Protein AF-A0A7D9DYI4-F1 (afdb_monomer)

Structure (mmCIF, N/CA/C/O backbone):
data_AF-A0A7D9DYI4-F1
#
_entry.id   AF-A0A7D9DYI4-F1
#
loop_
_atom_site.group_PDB
_atom_site.id
_atom_site.type_symbol
_atom_site.label_atom_id
_atom_site.label_alt_id
_atom_site.label_comp_id
_atom_site.label_asym_id
_atom_site.label_entity_id
_atom_site.label_seq_id
_atom_site.pdbx_PDB_ins_code
_atom_site.Cartn_x
_atom_site.Cartn_y
_atom_site.Cartn_z
_atom_site.occupancy
_atom_site.B_iso_or_equiv
_atom_site.auth_seq_id
_atom_site.auth_comp_id
_atom_site.auth_asym_id
_atom_site.auth_atom_id
_atom_site.pdbx_PDB_model_num
ATOM 1 N N . MET A 1 1 ? -46.829 15.790 -9.584 1.00 57.44 1 MET A N 1
ATOM 2 C CA . MET A 1 1 ? -46.723 14.877 -8.425 1.00 57.44 1 MET A CA 1
ATOM 3 C C . MET A 1 1 ? -45.416 15.173 -7.707 1.00 57.44 1 MET A C 1
ATOM 5 O O . MET A 1 1 ? -44.377 15.088 -8.345 1.00 57.44 1 MET A O 1
ATOM 9 N N . HIS A 1 2 ? -45.451 15.590 -6.441 1.00 63.00 2 HIS A N 1
ATOM 10 C CA . HIS A 1 2 ? -44.244 15.893 -5.665 1.00 63.00 2 HIS A CA 1
ATOM 11 C C . HIS A 1 2 ? -44.096 14.824 -4.577 1.00 63.00 2 HIS A C 1
ATOM 13 O O . HIS A 1 2 ? -44.980 14.679 -3.734 1.00 63.00 2 HIS A O 1
ATOM 19 N N . ALA A 1 3 ? -43.041 14.012 -4.662 1.00 64.06 3 ALA A N 1
ATOM 20 C CA . ALA A 1 3 ? -42.780 12.947 -3.699 1.00 64.06 3 ALA A CA 1
ATOM 21 C C . ALA A 1 3 ? -42.191 13.547 -2.407 1.00 64.06 3 ALA A C 1
ATOM 23 O O . ALA A 1 3 ? -41.267 14.359 -2.493 1.00 64.06 3 ALA A O 1
ATOM 24 N N . PRO A 1 4 ? -42.697 13.179 -1.216 1.00 72.31 4 PRO A N 1
ATOM 25 C CA . PRO A 1 4 ? -42.240 13.770 0.034 1.00 72.31 4 PRO A CA 1
ATOM 26 C C . PRO A 1 4 ? -40.829 13.277 0.411 1.00 72.31 4 PRO A C 1
ATOM 28 O O . PRO A 1 4 ? -40.478 12.124 0.137 1.00 72.31 4 PRO A O 1
ATOM 31 N N . PRO A 1 5 ? -40.007 14.119 1.063 1.00 70.44 5 PRO A N 1
ATOM 32 C CA . PRO A 1 5 ? -38.645 13.761 1.440 1.00 70.44 5 PRO A CA 1
ATOM 33 C C . PRO A 1 5 ? -38.619 12.675 2.526 1.00 70.44 5 PRO A C 1
ATOM 35 O O . PRO A 1 5 ? -39.263 12.783 3.570 1.00 70.44 5 PRO A O 1
ATOM 38 N N . VAL A 1 6 ? -37.824 11.626 2.295 1.00 70.00 6 VAL A N 1
ATOM 39 C CA . VAL A 1 6 ? -37.632 10.518 3.241 1.00 70.00 6 VAL A CA 1
ATOM 40 C C . VAL A 1 6 ? -36.463 10.833 4.173 1.00 70.00 6 VAL A C 1
ATOM 42 O O . VAL A 1 6 ? -35.304 10.833 3.762 1.00 70.00 6 VAL A O 1
ATOM 45 N N . ILE A 1 7 ? -36.748 11.039 5.459 1.00 69.44 7 ILE A N 1
ATOM 46 C CA . ILE A 1 7 ? -35.714 11.205 6.487 1.00 69.44 7 ILE A CA 1
ATOM 47 C C . ILE A 1 7 ? -35.186 9.820 6.875 1.00 69.44 7 ILE A C 1
ATOM 49 O O . ILE A 1 7 ? -35.841 9.062 7.591 1.00 69.44 7 ILE A O 1
ATOM 53 N N . ARG A 1 8 ? -33.976 9.474 6.425 1.00 63.56 8 ARG A N 1
ATOM 54 C CA . ARG A 1 8 ? -33.251 8.286 6.904 1.00 63.56 8 ARG A CA 1
ATOM 55 C C . ARG A 1 8 ? -32.230 8.686 7.960 1.00 63.56 8 ARG A C 1
ATOM 57 O O . ARG A 1 8 ? -31.375 9.533 7.719 1.00 63.56 8 ARG A O 1
ATOM 64 N N . ARG A 1 9 ? -32.259 8.018 9.119 1.00 57.38 9 ARG A N 1
ATOM 65 C CA . ARG A 1 9 ? -31.134 8.071 10.062 1.00 57.38 9 ARG A CA 1
ATOM 66 C C . ARG A 1 9 ? -29.923 7.421 9.403 1.00 57.38 9 ARG A C 1
ATOM 68 O O . ARG A 1 9 ? -29.952 6.229 9.094 1.00 57.38 9 ARG A O 1
ATOM 75 N N . VAL A 1 10 ? -28.863 8.200 9.214 1.00 62.62 10 VAL A N 1
ATOM 76 C CA . VAL A 1 10 ? -27.552 7.675 8.831 1.00 62.62 10 VAL A CA 1
ATOM 77 C C . VAL A 1 10 ? -27.140 6.673 9.908 1.00 62.62 10 VAL A C 1
ATOM 79 O O . VAL A 1 10 ? -27.107 7.007 11.094 1.00 62.62 10 VAL A O 1
ATOM 82 N N . ARG A 1 11 ? -26.897 5.416 9.521 1.00 56.72 11 ARG A N 1
ATOM 83 C CA . ARG A 1 11 ? -26.342 4.429 10.454 1.00 56.72 11 ARG A CA 1
ATOM 84 C C . ARG A 1 11 ? -24.974 4.946 10.887 1.00 56.72 11 ARG A C 1
ATOM 86 O O . ARG A 1 11 ? -24.151 5.244 10.027 1.00 56.72 11 ARG A O 1
ATOM 93 N N . CYS A 1 12 ? -24.749 5.067 12.197 1.00 55.91 12 CYS A N 1
ATOM 94 C CA . CYS A 1 12 ? -23.421 5.396 12.704 1.00 55.91 12 CYS A CA 1
ATOM 95 C C . CYS A 1 12 ? -22.394 4.422 12.124 1.00 55.91 12 CYS A C 1
ATOM 97 O O . CYS A 1 12 ? -22.684 3.232 11.962 1.00 55.91 12 CYS A O 1
ATOM 99 N N . GLU A 1 13 ? -21.209 4.954 11.834 1.00 63.38 13 GLU A N 1
ATOM 100 C CA . GLU A 1 13 ? -20.059 4.192 11.364 1.00 63.38 13 GLU A CA 1
ATOM 101 C C . GLU A 1 13 ? -19.874 2.941 12.228 1.00 63.38 13 GLU A C 1
ATOM 103 O O . GLU A 1 13 ? -19.958 3.000 13.459 1.00 63.38 13 GLU A O 1
ATOM 108 N N . HIS A 1 14 ? -19.697 1.788 11.582 1.00 68.44 14 HIS A N 1
ATOM 109 C CA . HIS A 1 14 ? -19.532 0.528 12.290 1.00 68.44 14 HIS A CA 1
ATOM 110 C C . HIS A 1 14 ? -18.296 0.626 13.187 1.00 68.44 14 HIS A C 1
ATOM 112 O O . HIS A 1 14 ? -17.192 0.861 12.702 1.00 68.44 14 HIS A O 1
ATOM 118 N N . VAL A 1 15 ? -18.491 0.459 14.495 1.00 79.44 15 VAL A N 1
ATOM 119 C CA . VAL A 1 15 ? -17.419 0.485 15.491 1.00 79.44 15 VAL A CA 1
ATOM 120 C C . VAL A 1 15 ? -17.072 -0.966 15.837 1.00 79.44 15 VAL A C 1
ATOM 122 O O . VAL A 1 15 ? -17.708 -1.539 16.721 1.00 79.44 15 VAL A O 1
ATOM 125 N N . PRO A 1 16 ? -16.103 -1.594 15.151 1.00 81.38 16 PRO A N 1
ATOM 126 C CA . PRO A 1 16 ? -15.889 -3.042 15.221 1.00 81.38 16 PRO A CA 1
ATOM 127 C C . PRO A 1 16 ? -15.464 -3.544 16.607 1.00 81.38 16 PRO A C 1
ATOM 129 O O . PRO A 1 16 ? -15.738 -4.688 16.954 1.00 81.38 16 PRO A O 1
ATOM 132 N N . TRP A 1 17 ? -14.872 -2.686 17.443 1.00 87.44 17 TRP A N 1
ATOM 133 C CA . TRP A 1 17 ? -14.541 -3.022 18.831 1.00 87.44 17 TRP A CA 1
ATOM 134 C C . TRP A 1 17 ? -15.747 -2.958 19.794 1.00 87.44 17 TRP A C 1
ATOM 136 O O . TRP A 1 17 ? -15.633 -3.393 20.939 1.00 87.44 17 TRP A O 1
ATOM 146 N N . LEU A 1 18 ? -16.907 -2.424 19.379 1.00 89.25 18 LEU A N 1
ATOM 147 C CA . LEU A 1 18 ? -18.094 -2.271 20.231 1.00 89.25 18 LEU A CA 1
ATOM 148 C C . LEU A 1 18 ? -18.960 -3.541 20.229 1.00 89.25 18 LEU A C 1
ATOM 150 O O . LEU A 1 18 ? -19.972 -3.643 19.531 1.00 89.25 18 LEU A O 1
ATOM 154 N N . THR A 1 19 ? -18.573 -4.506 21.057 1.00 89.50 19 THR A N 1
ATOM 155 C CA . THR A 1 19 ? -19.260 -5.800 21.179 1.00 89.50 19 THR A CA 1
ATOM 156 C C . THR A 1 19 ? -20.597 -5.709 21.929 1.00 89.50 19 THR A C 1
ATOM 158 O O . THR A 1 19 ? -20.872 -4.751 22.661 1.00 89.50 19 THR A O 1
ATOM 161 N N . SER A 1 20 ? -21.434 -6.747 21.794 1.00 88.69 20 SER A N 1
ATOM 162 C CA . SER A 1 20 ? -22.696 -6.876 22.546 1.00 88.69 20 SER A CA 1
ATOM 163 C C . SER A 1 20 ? -22.476 -6.801 24.066 1.00 88.69 20 SER A C 1
ATOM 165 O O . SER A 1 20 ? -23.202 -6.107 24.774 1.00 88.69 20 SER A O 1
ATOM 167 N N . GLN A 1 21 ? -21.397 -7.410 24.567 1.00 89.31 21 GLN A N 1
ATOM 168 C CA . GLN A 1 21 ? -21.042 -7.392 25.989 1.00 89.31 21 GLN A CA 1
ATOM 169 C C . GLN A 1 21 ? -20.788 -5.969 26.518 1.00 89.31 21 GLN A C 1
ATOM 171 O O . GLN A 1 21 ? -21.241 -5.621 27.615 1.00 89.31 21 GLN A O 1
ATOM 176 N N . ILE A 1 22 ? -20.096 -5.127 25.739 1.00 93.12 22 ILE A N 1
ATOM 177 C CA . ILE A 1 22 ? -19.876 -3.718 26.094 1.00 93.12 22 ILE A CA 1
ATOM 178 C C . ILE A 1 22 ? -21.212 -2.977 26.121 1.00 93.12 22 ILE A C 1
ATOM 180 O O . ILE A 1 22 ? -21.477 -2.253 27.082 1.00 93.12 22 ILE A O 1
ATOM 184 N N . LYS A 1 23 ? -22.082 -3.200 25.127 1.00 92.75 23 LYS A N 1
ATOM 185 C CA . LYS A 1 23 ? -23.421 -2.588 25.083 1.00 92.75 23 LYS A CA 1
ATOM 186 C C . LYS A 1 23 ? -24.253 -2.955 26.313 1.00 92.75 23 LYS A C 1
ATOM 188 O O . LYS A 1 23 ? -24.797 -2.061 26.953 1.00 92.75 23 LYS A O 1
ATOM 193 N N . THR A 1 24 ? -24.270 -4.223 26.725 1.00 94.06 24 THR A N 1
ATOM 194 C CA . THR A 1 24 ? -24.964 -4.653 27.952 1.00 94.06 24 THR A CA 1
ATOM 195 C C . THR A 1 24 ? -24.445 -3.918 29.188 1.00 94.06 24 THR A C 1
ATOM 197 O O . THR A 1 24 ? -25.230 -3.430 30.003 1.00 94.06 24 THR A O 1
ATOM 200 N N . LYS A 1 25 ? -23.122 -3.753 29.319 1.00 93.38 25 LYS A N 1
ATOM 201 C CA . LYS A 1 25 ? -22.538 -2.988 30.432 1.00 93.38 25 LYS A CA 1
ATOM 202 C C . LYS A 1 25 ? -22.822 -1.483 30.341 1.00 93.38 25 LYS A C 1
ATOM 204 O O . LYS A 1 25 ? -23.002 -0.854 31.384 1.00 93.38 25 LYS A O 1
ATOM 209 N N . MET A 1 26 ? -22.916 -0.909 29.138 1.00 94.69 26 MET A N 1
ATOM 210 C CA . MET A 1 26 ? -23.374 0.474 28.933 1.00 94.69 26 MET A CA 1
ATOM 211 C C . MET A 1 26 ? -24.809 0.654 29.433 1.00 94.69 26 MET A C 1
ATOM 213 O O . MET A 1 26 ? -25.058 1.561 30.226 1.00 94.69 26 MET A O 1
ATOM 217 N N . TYR A 1 27 ? -25.720 -0.248 29.054 1.00 96.00 27 TYR A N 1
ATOM 218 C CA . TYR A 1 27 ? -27.109 -0.207 29.510 1.00 96.00 27 TYR A CA 1
ATOM 219 C C . TYR A 1 27 ? -27.220 -0.353 31.027 1.00 96.00 27 TYR A C 1
ATOM 221 O O . TYR A 1 27 ? -27.944 0.411 31.663 1.00 96.00 27 TYR A O 1
ATOM 229 N N . HIS A 1 28 ? -26.454 -1.266 31.630 1.00 96.25 28 HIS A N 1
ATOM 230 C CA . HIS A 1 28 ? -26.438 -1.437 33.082 1.00 96.25 28 HIS A CA 1
ATOM 231 C C . HIS A 1 28 ? -25.924 -0.187 33.817 1.00 96.25 28 HIS A C 1
ATOM 233 O O . HIS A 1 28 ? -26.539 0.265 34.785 1.00 96.25 28 HIS A O 1
ATOM 239 N N . ARG A 1 29 ? -24.835 0.427 33.332 1.00 97.06 29 ARG A N 1
ATOM 240 C CA . ARG A 1 29 ? -24.336 1.710 33.852 1.00 97.06 29 ARG A CA 1
ATOM 241 C C . ARG A 1 29 ? -25.416 2.792 33.766 1.00 97.06 29 ARG A C 1
ATOM 243 O O . ARG A 1 29 ? -25.618 3.516 34.739 1.00 97.06 29 ARG A O 1
ATOM 250 N N . ASP A 1 30 ? -26.089 2.920 32.625 1.00 96.06 30 ASP A N 1
ATOM 251 C CA . ASP A 1 30 ? -27.103 3.962 32.411 1.00 96.06 30 ASP A CA 1
ATOM 252 C C . ASP A 1 30 ? -28.343 3.751 33.272 1.00 96.06 30 ASP A C 1
ATOM 254 O O . ASP A 1 30 ? -28.891 4.712 33.814 1.00 96.06 30 ASP A O 1
ATOM 258 N N . PHE A 1 31 ? -28.746 2.496 33.459 1.00 96.44 31 PHE A N 1
ATOM 259 C CA . PHE A 1 31 ? -29.787 2.122 34.405 1.00 96.44 31 PHE A CA 1
ATOM 260 C C . PHE A 1 31 ? -29.429 2.566 35.831 1.00 96.44 31 PHE A C 1
ATOM 262 O O . PHE A 1 31 ? -30.217 3.261 36.474 1.00 96.44 31 PHE A O 1
ATOM 269 N N . LEU A 1 32 ? -28.220 2.243 36.304 1.00 96.12 32 LEU A N 1
ATOM 270 C CA . LEU A 1 32 ? -27.755 2.645 37.635 1.00 96.12 32 LEU A CA 1
ATOM 271 C C . LEU A 1 32 ? -27.662 4.166 37.779 1.00 96.12 32 LEU A C 1
ATOM 273 O O . LEU A 1 32 ? -28.067 4.699 38.809 1.00 96.12 32 LEU A O 1
ATOM 277 N N . LYS A 1 33 ? -27.204 4.875 36.739 1.00 96.19 33 LYS A N 1
ATOM 278 C CA . LYS A 1 33 ? -27.173 6.344 36.712 1.00 96.19 33 LYS A CA 1
ATOM 279 C C . LYS A 1 33 ? -28.575 6.927 36.890 1.00 96.19 33 LYS A C 1
ATOM 281 O O . LYS A 1 33 ? -28.777 7.778 37.751 1.00 96.19 33 LYS A O 1
ATOM 286 N N . LYS A 1 34 ? -29.550 6.452 36.105 1.00 96.25 34 LYS A N 1
ATOM 287 C CA . LYS A 1 34 ? -30.950 6.897 36.199 1.00 96.25 34 LYS A CA 1
ATOM 288 C C . LYS A 1 34 ? -31.526 6.631 37.591 1.00 96.25 34 LYS A C 1
ATOM 290 O O . LYS A 1 34 ? -32.167 7.509 38.162 1.00 96.25 34 LYS A O 1
ATOM 295 N N . LYS A 1 35 ? -31.263 5.450 38.159 1.00 94.12 35 LYS A N 1
ATOM 296 C CA . LYS A 1 35 ? -31.750 5.071 39.492 1.00 94.12 35 LYS A CA 1
ATOM 297 C C . LYS A 1 35 ? -31.108 5.909 40.602 1.00 94.12 35 LYS A C 1
ATOM 299 O O . LYS A 1 35 ? -31.821 6.352 41.497 1.00 94.12 35 LYS A O 1
ATOM 304 N N . ALA A 1 36 ? -29.808 6.187 40.516 1.00 94.56 36 ALA A N 1
ATOM 305 C CA . ALA A 1 36 ? -29.101 7.056 41.457 1.00 94.56 36 ALA A CA 1
ATOM 306 C C . ALA A 1 36 ? -29.647 8.493 41.441 1.00 94.56 36 ALA A C 1
ATOM 308 O O . ALA A 1 36 ? -29.890 9.052 42.504 1.00 94.56 36 ALA A O 1
ATOM 309 N N . ILE A 1 37 ? -29.905 9.055 40.252 1.00 94.44 37 ILE A N 1
ATOM 310 C CA . ILE A 1 37 ? -30.496 10.397 40.106 1.00 94.44 37 ILE A CA 1
ATOM 311 C C . ILE A 1 37 ? -31.914 10.433 40.684 1.00 94.44 37 ILE A C 1
ATOM 313 O O . ILE A 1 37 ? -32.239 11.340 41.438 1.00 94.44 37 ILE A O 1
ATOM 317 N N . LYS A 1 38 ? -32.750 9.437 40.363 1.00 95.19 38 LYS A N 1
ATOM 318 C CA . LYS A 1 38 ? -34.151 9.408 40.807 1.00 95.19 38 LYS A CA 1
ATOM 319 C C . LYS A 1 38 ? -34.297 9.225 42.320 1.00 95.19 38 LYS A C 1
ATOM 321 O O . LYS A 1 38 ? -35.229 9.756 42.904 1.00 95.19 38 LYS A O 1
ATOM 326 N N . THR A 1 39 ? -33.431 8.420 42.935 1.00 92.56 39 THR A N 1
ATOM 327 C CA . THR A 1 39 ? -33.581 8.014 44.345 1.00 92.56 39 THR A CA 1
ATOM 328 C C . THR A 1 39 ? -32.712 8.805 45.317 1.00 92.56 39 THR A C 1
ATOM 330 O O . THR A 1 39 ? -32.928 8.702 46.516 1.00 92.56 39 THR A O 1
ATOM 333 N N . GLY A 1 40 ? -31.679 9.511 44.843 1.00 88.75 40 GLY A N 1
ATOM 334 C CA . GLY A 1 40 ? -30.684 10.157 45.709 1.00 88.75 40 GLY A CA 1
ATOM 335 C C 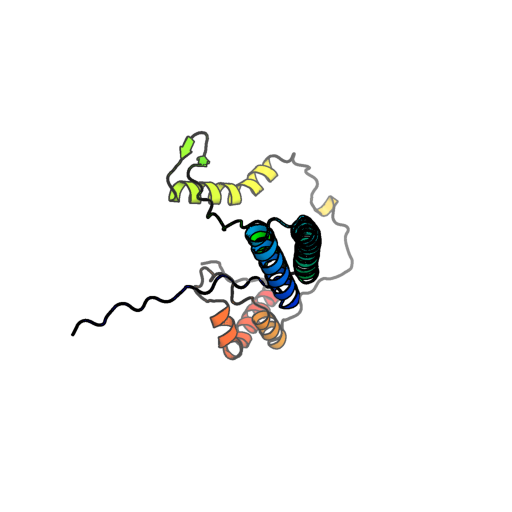. GLY A 1 40 ? -29.846 9.186 46.558 1.00 88.75 40 GLY A C 1
ATOM 336 O O . GLY A 1 40 ? -29.028 9.621 47.362 1.00 88.75 40 GLY A O 1
ATOM 337 N N . SER A 1 41 ? -30.013 7.869 46.392 1.00 91.62 41 SER A N 1
ATOM 338 C CA . SER A 1 41 ? -29.385 6.865 47.252 1.00 91.62 41 SER A CA 1
ATOM 339 C C . SER A 1 41 ? -27.878 6.752 47.012 1.00 91.62 41 SER A C 1
ATOM 341 O O . SER A 1 41 ? -27.419 6.504 45.889 1.00 91.62 41 SER A O 1
ATOM 343 N N . THR A 1 42 ? -27.109 6.817 48.098 1.00 93.12 42 THR A N 1
ATOM 344 C CA . THR A 1 42 ? -25.656 6.585 48.118 1.00 93.12 42 THR A CA 1
ATOM 345 C C . THR A 1 42 ? -25.281 5.199 47.592 1.00 93.12 42 THR A C 1
ATOM 347 O O . THR A 1 42 ? -24.295 5.064 46.865 1.00 93.12 42 THR A O 1
ATOM 350 N N . HIS A 1 43 ? -26.099 4.177 47.865 1.00 94.56 43 HIS A N 1
ATOM 351 C CA . HIS A 1 43 ? -25.897 2.820 47.356 1.00 94.56 43 HIS A CA 1
ATOM 352 C C . HIS A 1 43 ? -25.904 2.778 45.820 1.00 94.56 43 HIS A C 1
ATOM 354 O O . HIS A 1 43 ? -24.948 2.297 45.205 1.00 94.56 43 HIS A O 1
ATOM 360 N N . PHE A 1 44 ? -26.937 3.339 45.175 1.00 94.06 44 PHE A N 1
ATOM 361 C CA . PHE A 1 44 ? -27.004 3.380 43.707 1.00 94.06 44 PHE A CA 1
ATOM 362 C C . PHE A 1 44 ? -25.918 4.273 43.106 1.00 94.06 44 PHE A C 1
ATOM 364 O O . PHE A 1 44 ? -25.400 3.968 42.029 1.00 94.06 44 PHE A O 1
ATOM 371 N N . HIS A 1 45 ? -25.514 5.328 43.815 1.00 94.81 45 HIS A N 1
ATOM 372 C CA . HIS A 1 45 ? -24.409 6.181 43.397 1.00 94.81 45 HIS A CA 1
ATOM 373 C C . HIS A 1 45 ? -23.071 5.420 43.370 1.00 94.81 45 HIS A C 1
ATOM 375 O O . HIS A 1 45 ? -22.325 5.498 42.389 1.00 94.81 45 HIS A O 1
ATOM 381 N N . ASN A 1 46 ? -22.787 4.628 44.406 1.00 96.25 46 ASN A N 1
ATOM 382 C CA . ASN A 1 46 ? -21.591 3.786 44.482 1.00 96.25 46 ASN A CA 1
ATOM 383 C C . ASN A 1 46 ? -21.620 2.658 43.441 1.00 96.25 46 ASN A C 1
ATOM 385 O O . ASN A 1 46 ? -20.617 2.418 42.762 1.00 96.25 46 ASN A O 1
ATOM 389 N N . ALA A 1 47 ? -22.779 2.023 43.241 1.00 95.88 47 ALA A N 1
ATOM 390 C CA . ALA A 1 47 ? -22.967 1.025 42.191 1.00 95.88 47 ALA A CA 1
ATOM 391 C C . ALA A 1 47 ? -22.705 1.615 40.793 1.00 95.88 47 ALA A C 1
ATOM 393 O O . ALA A 1 47 ? -21.982 1.015 39.994 1.00 95.88 47 ALA A O 1
ATOM 394 N N . TYR A 1 48 ? -23.216 2.820 40.511 1.00 96.88 48 TYR A N 1
ATOM 395 C CA . TYR A 1 48 ? -22.939 3.536 39.264 1.00 96.88 48 TYR A CA 1
ATOM 396 C C . TYR A 1 48 ? -21.442 3.817 39.082 1.00 96.88 48 TYR A C 1
ATOM 398 O O . TYR A 1 48 ? -20.910 3.536 38.007 1.00 96.88 48 TYR A O 1
ATOM 406 N N . LYS A 1 49 ? -20.740 4.315 40.113 1.00 96.31 49 LYS A N 1
ATOM 407 C CA . LYS A 1 49 ? -19.284 4.550 40.046 1.00 96.31 49 LYS A CA 1
ATOM 408 C C . LYS A 1 49 ? -18.531 3.264 39.688 1.00 96.31 49 LYS A C 1
ATOM 410 O O . LYS A 1 49 ? -17.712 3.271 38.769 1.00 96.31 49 LYS A O 1
ATOM 415 N N . LYS A 1 50 ? -18.861 2.143 40.342 1.00 97.00 50 LYS A N 1
ATOM 416 C CA . LYS A 1 50 ? -18.255 0.831 40.061 1.00 97.00 50 LYS A CA 1
ATOM 417 C C . LYS A 1 50 ? -18.536 0.374 38.625 1.00 97.00 50 LYS A C 1
ATOM 419 O O . LYS A 1 50 ? -17.612 -0.015 37.912 1.00 97.00 50 LYS A O 1
ATOM 424 N N . ALA A 1 51 ? -19.786 0.474 38.169 1.00 96.06 51 ALA A N 1
ATOM 425 C CA . ALA A 1 51 ? -20.173 0.115 36.804 1.00 96.06 51 ALA A CA 1
ATOM 426 C C . ALA A 1 51 ? -19.488 0.997 35.747 1.00 96.06 51 ALA A C 1
ATOM 428 O O . ALA A 1 51 ? -19.011 0.480 34.737 1.00 96.06 51 ALA A O 1
ATOM 429 N N . ARG A 1 52 ? -19.381 2.310 35.994 1.00 96.62 52 ARG A N 1
ATOM 430 C CA . ARG A 1 52 ? -18.664 3.260 35.133 1.00 96.62 52 ARG A CA 1
ATOM 431 C C . ARG A 1 52 ? -17.189 2.888 35.014 1.00 96.62 52 ARG A C 1
ATOM 433 O O . ARG A 1 52 ? -16.701 2.792 33.896 1.00 96.62 52 ARG A O 1
ATOM 440 N N . ASN A 1 53 ? -16.501 2.651 36.129 1.00 96.19 53 ASN A N 1
ATOM 441 C CA . ASN A 1 53 ? -15.069 2.339 36.126 1.00 96.19 53 ASN A CA 1
ATOM 442 C C . ASN A 1 53 ? -14.780 1.010 35.419 1.00 96.19 53 ASN A C 1
ATOM 444 O O . ASN A 1 53 ? -13.896 0.944 34.566 1.00 96.19 53 ASN A O 1
ATOM 448 N N . ASN A 1 54 ? -15.582 -0.019 35.704 1.00 95.62 54 ASN A N 1
ATOM 449 C CA . ASN A 1 54 ? -15.479 -1.315 35.034 1.00 95.62 54 ASN A CA 1
ATOM 450 C C . ASN A 1 54 ? -15.708 -1.201 33.524 1.00 95.62 54 ASN A C 1
ATOM 452 O O . ASN A 1 54 ? -14.989 -1.816 32.742 1.00 95.62 54 ASN A O 1
ATOM 456 N N . LEU A 1 55 ? -16.699 -0.410 33.107 1.00 95.81 55 LEU A N 1
ATOM 457 C C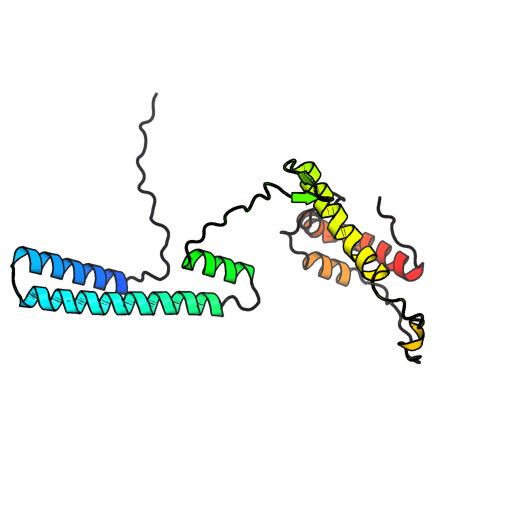A . LEU A 1 55 ? -16.959 -0.174 31.693 1.00 95.81 55 LEU A CA 1
ATOM 458 C C . LEU A 1 55 ? -15.823 0.612 31.031 1.00 95.81 55 LEU A C 1
ATOM 460 O O . LEU A 1 55 ? -15.403 0.236 29.943 1.00 95.81 55 LEU A O 1
ATOM 464 N N . SER A 1 56 ? -15.314 1.669 31.670 1.00 95.12 56 SER A N 1
ATOM 465 C CA . SER A 1 56 ? -14.178 2.441 31.154 1.00 95.12 56 SER A CA 1
ATOM 466 C C . SER A 1 56 ? -12.953 1.555 30.938 1.00 95.12 56 SER A C 1
ATOM 468 O O . SER A 1 56 ? -12.330 1.634 29.880 1.00 95.12 56 SER A O 1
ATOM 470 N N . LYS A 1 57 ? -12.644 0.674 31.902 1.00 95.69 57 LYS A N 1
ATOM 471 C CA . LYS A 1 57 ? -11.565 -0.314 31.777 1.00 95.69 57 LYS A CA 1
ATOM 472 C C . LYS A 1 57 ? -11.821 -1.267 30.609 1.00 95.69 57 LYS A C 1
ATOM 474 O O . LYS A 1 57 ? -10.991 -1.360 29.715 1.00 95.69 57 LYS A O 1
ATOM 479 N N . LEU A 1 58 ? -13.003 -1.885 30.552 1.00 94.50 58 LEU A N 1
ATO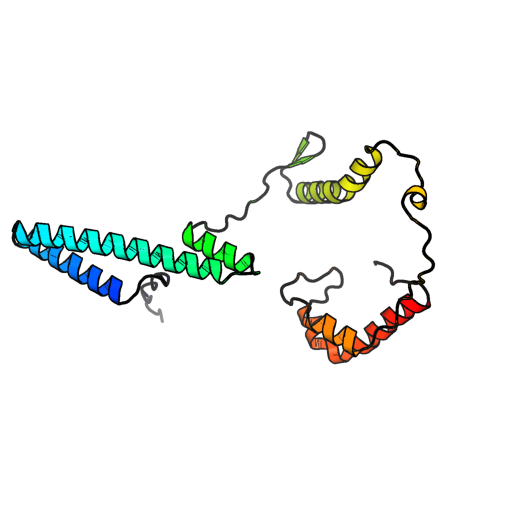M 480 C CA . LEU A 1 58 ? -13.340 -2.828 29.482 1.00 94.50 58 LEU A CA 1
ATOM 481 C C . LEU A 1 58 ? -13.263 -2.192 28.088 1.00 94.50 58 LEU A C 1
ATOM 483 O O . LEU A 1 58 ? -12.753 -2.813 27.159 1.00 94.50 58 LEU A O 1
ATOM 487 N N . VAL A 1 59 ? -13.769 -0.967 27.928 1.00 93.94 59 VAL A N 1
ATOM 488 C CA . VAL A 1 59 ? -13.709 -0.239 26.652 1.00 93.94 59 VAL A CA 1
ATOM 489 C C . VAL A 1 59 ? -12.260 0.043 26.264 1.00 93.94 59 VAL A C 1
ATOM 491 O O . VAL A 1 59 ? -11.905 -0.158 25.104 1.00 93.94 59 VAL A O 1
ATOM 494 N N . LYS A 1 60 ? -11.422 0.472 27.218 1.00 93.50 60 LYS A N 1
ATOM 495 C CA . LYS A 1 60 ? -9.992 0.709 26.984 1.00 93.50 60 LYS A CA 1
ATOM 496 C C . LYS A 1 60 ? -9.294 -0.570 26.515 1.00 93.50 60 LYS A C 1
ATOM 498 O O . LYS A 1 60 ? -8.661 -0.549 25.462 1.00 93.50 60 LYS A O 1
ATOM 503 N N . ASP A 1 61 ? -9.474 -1.668 27.244 1.00 94.00 61 ASP A N 1
ATOM 504 C CA . ASP A 1 61 ? -8.816 -2.949 26.968 1.00 94.00 61 ASP A CA 1
ATOM 505 C C . ASP A 1 61 ? -9.289 -3.541 25.630 1.00 94.00 61 ASP A C 1
ATOM 507 O O . ASP A 1 61 ? -8.482 -3.937 24.793 1.00 94.00 61 ASP A O 1
ATOM 511 N N . THR A 1 62 ? -10.601 -3.521 25.367 1.00 93.44 62 THR A N 1
ATOM 512 C CA . THR A 1 62 ? -11.167 -4.060 24.116 1.00 93.44 62 THR A CA 1
ATOM 513 C C . THR A 1 62 ? -10.709 -3.259 22.902 1.00 93.44 62 THR A C 1
ATOM 515 O O . THR A 1 62 ? -10.351 -3.835 21.875 1.00 93.44 62 THR A O 1
ATOM 518 N N . LYS A 1 63 ? -10.694 -1.924 23.011 1.00 91.56 63 LYS A N 1
ATOM 519 C CA . LYS A 1 63 ? -10.232 -1.055 21.927 1.00 91.56 63 LYS A CA 1
ATOM 520 C C . LYS A 1 63 ? -8.741 -1.272 21.652 1.00 91.56 63 LYS A C 1
ATOM 522 O O . LYS A 1 63 ? -8.372 -1.391 20.488 1.00 91.56 63 LYS A O 1
ATOM 527 N N . ALA A 1 64 ? -7.909 -1.362 22.692 1.00 92.06 64 ALA A N 1
ATOM 528 C CA . ALA A 1 64 ? -6.480 -1.641 22.549 1.00 92.06 64 ALA A CA 1
ATOM 529 C C . ALA A 1 64 ? -6.233 -2.999 21.873 1.00 92.06 64 ALA A C 1
ATOM 531 O O . ALA A 1 64 ? -5.529 -3.060 20.868 1.00 92.06 64 ALA A O 1
ATOM 532 N N . ASN A 1 65 ? -6.887 -4.061 22.351 1.00 93.44 65 ASN A N 1
ATOM 533 C CA . ASN A 1 65 ? -6.759 -5.402 21.779 1.00 93.44 65 ASN A CA 1
ATOM 534 C C . ASN A 1 65 ? -7.184 -5.449 20.308 1.00 93.44 65 ASN A C 1
ATOM 536 O O . ASN A 1 65 ? -6.485 -6.041 19.492 1.00 93.44 65 ASN A O 1
ATOM 540 N N . TYR A 1 66 ? -8.294 -4.796 19.952 1.00 92.50 66 TYR A N 1
ATOM 541 C CA . TYR A 1 66 ? -8.756 -4.735 18.566 1.00 92.50 66 TYR A CA 1
ATOM 542 C C . TYR A 1 66 ? -7.699 -4.127 17.635 1.00 92.50 66 TYR A C 1
ATOM 544 O O . TYR A 1 66 ? -7.347 -4.736 16.627 1.00 92.50 66 TYR A O 1
ATOM 552 N N . TYR A 1 67 ? -7.177 -2.944 17.973 1.00 91.38 67 TYR A N 1
ATOM 553 C CA . TYR A 1 67 ? -6.210 -2.261 17.111 1.00 91.38 67 TYR A CA 1
ATOM 554 C C . TYR A 1 67 ? -4.845 -2.953 17.100 1.00 91.38 67 TYR A C 1
ATOM 556 O O . TYR A 1 67 ? -4.247 -3.047 16.033 1.00 91.38 67 TYR A O 1
ATOM 564 N N . ASN A 1 68 ? -4.386 -3.505 18.227 1.00 91.38 68 ASN A N 1
ATOM 565 C CA . ASN A 1 68 ? -3.163 -4.311 18.268 1.00 91.38 68 ASN A CA 1
ATOM 566 C C . ASN A 1 68 ? -3.276 -5.533 17.349 1.00 91.38 68 ASN A C 1
ATOM 568 O O . ASN A 1 68 ? -2.390 -5.777 16.536 1.00 91.38 68 ASN A O 1
ATOM 572 N N . ASN A 1 69 ? -4.397 -6.256 17.413 1.00 91.31 69 ASN A N 1
ATOM 573 C CA . ASN A 1 69 ? -4.633 -7.407 16.545 1.00 91.31 69 ASN A CA 1
ATOM 574 C C . ASN A 1 69 ? -4.712 -6.999 15.070 1.00 91.31 69 ASN A C 1
ATOM 576 O O . ASN A 1 69 ? -4.083 -7.640 14.234 1.00 91.31 69 ASN A O 1
ATOM 580 N N . ALA A 1 70 ? -5.430 -5.919 14.750 1.00 89.25 70 ALA A N 1
ATOM 581 C CA . ALA A 1 70 ? -5.534 -5.418 13.381 1.00 89.25 70 ALA A CA 1
ATOM 582 C C . ALA A 1 70 ? -4.163 -5.020 12.806 1.00 89.25 70 ALA A C 1
ATOM 584 O O . ALA A 1 70 ? -3.859 -5.349 11.663 1.00 89.25 70 ALA A O 1
ATOM 585 N N . ILE A 1 71 ? -3.313 -4.362 13.601 1.00 89.12 71 ILE A N 1
ATOM 586 C CA . ILE A 1 71 ? -1.952 -3.981 13.198 1.00 89.12 71 ILE A CA 1
ATOM 587 C C . ILE A 1 71 ? -1.072 -5.223 13.007 1.00 89.12 71 ILE A C 1
ATOM 589 O O . ILE A 1 71 ? -0.421 -5.342 11.971 1.00 89.12 71 ILE A O 1
ATOM 593 N N . ASN A 1 72 ? -1.101 -6.173 13.946 1.00 89.06 72 ASN A N 1
ATOM 594 C CA . ASN A 1 72 ? -0.319 -7.413 13.867 1.00 89.06 72 ASN A CA 1
ATOM 595 C C . ASN A 1 72 ? -0.706 -8.281 12.657 1.00 89.06 72 ASN A C 1
ATOM 597 O O . ASN A 1 72 ? 0.138 -8.970 12.089 1.00 89.06 72 ASN A O 1
ATOM 601 N N . GLN A 1 73 ? -1.972 -8.228 12.233 1.00 88.56 73 GLN A N 1
ATOM 602 C CA . GLN A 1 73 ? -2.466 -8.931 11.046 1.00 88.56 73 GLN A CA 1
ATOM 603 C C . GLN A 1 73 ? -2.057 -8.267 9.722 1.00 88.56 73 GLN A C 1
ATOM 605 O O . GLN A 1 73 ? -2.090 -8.925 8.687 1.00 88.56 73 GLN A O 1
ATOM 610 N N . CYS A 1 74 ? -1.631 -6.999 9.723 1.00 87.06 74 CYS A N 1
ATOM 611 C CA . CYS A 1 74 ? -1.203 -6.282 8.513 1.00 87.06 74 CYS A CA 1
ATOM 612 C C . CYS A 1 74 ? 0.229 -6.637 8.063 1.00 87.06 74 CYS A C 1
ATOM 614 O O . CYS A 1 74 ? 0.877 -5.846 7.373 1.00 87.06 74 CYS A O 1
ATOM 616 N N . ASN A 1 75 ? 0.766 -7.791 8.467 1.00 74.19 75 ASN A N 1
ATOM 617 C CA . ASN A 1 75 ? 2.160 -8.129 8.213 1.00 74.19 75 ASN A CA 1
ATOM 618 C C . ASN A 1 75 ? 2.414 -8.235 6.694 1.00 74.19 75 ASN A C 1
ATOM 620 O O . ASN A 1 75 ? 1.751 -9.009 6.007 1.00 74.19 75 ASN A O 1
ATOM 624 N N . LYS A 1 76 ? 3.360 -7.437 6.176 1.00 79.19 76 LYS A N 1
ATOM 625 C CA . LYS A 1 76 ? 3.650 -7.218 4.737 1.00 79.19 76 LYS A CA 1
ATOM 626 C C . LYS A 1 76 ? 2.619 -6.395 3.932 1.00 79.19 76 LYS A C 1
ATOM 628 O O . LYS A 1 76 ? 2.760 -6.304 2.713 1.00 79.19 76 LYS A O 1
ATOM 633 N N . ASP A 1 77 ? 1.652 -5.726 4.569 1.00 85.75 77 ASP A N 1
ATOM 634 C CA . ASP A 1 77 ? 0.746 -4.768 3.906 1.00 85.75 77 ASP A CA 1
ATOM 635 C C . ASP A 1 77 ? 0.751 -3.380 4.585 1.00 85.75 77 ASP A C 1
ATOM 637 O O . ASP A 1 77 ? -0.117 -3.060 5.412 1.00 85.75 77 ASP A O 1
ATOM 641 N N . PRO A 1 78 ? 1.698 -2.498 4.201 1.00 86.44 78 PRO A N 1
ATOM 642 C CA . PRO A 1 78 ? 1.771 -1.133 4.718 1.00 86.44 78 PRO A CA 1
ATOM 643 C C . PRO A 1 78 ? 0.492 -0.323 4.485 1.00 86.44 78 PRO A C 1
ATOM 645 O O . PRO A 1 78 ? 0.151 0.544 5.289 1.00 86.44 78 PRO A O 1
ATOM 648 N N . LYS A 1 79 ? -0.248 -0.594 3.402 1.00 83.00 79 LYS A N 1
ATOM 649 C CA . LYS A 1 79 ? -1.465 0.154 3.062 1.00 83.00 79 LYS A CA 1
ATOM 650 C C . LYS A 1 79 ? -2.573 -0.141 4.069 1.00 83.00 79 LYS A C 1
ATOM 652 O O . LYS A 1 79 ? -3.224 0.786 4.557 1.00 83.00 79 LYS A O 1
ATOM 657 N N . SER A 1 80 ? -2.771 -1.413 4.406 1.00 85.62 80 SER A N 1
ATOM 658 C CA . SER A 1 80 ? -3.742 -1.825 5.426 1.00 85.62 80 SER A CA 1
ATOM 659 C C . SER A 1 80 ? -3.339 -1.370 6.830 1.00 85.62 80 SER A C 1
ATOM 661 O O . SER A 1 80 ? -4.196 -0.911 7.593 1.00 85.62 80 SER A O 1
ATOM 663 N N . MET A 1 81 ?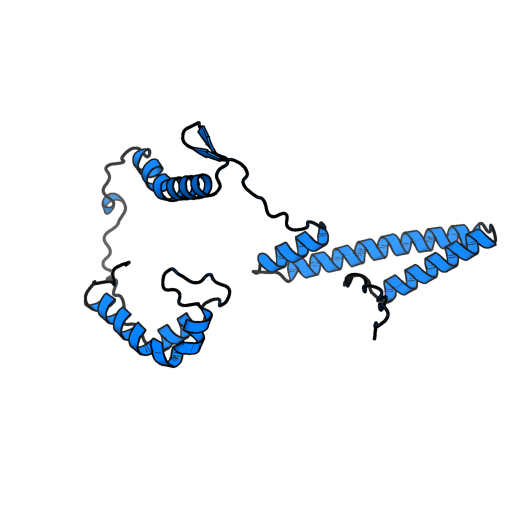 -2.040 -1.376 7.145 1.00 89.19 81 MET A N 1
ATOM 664 C CA . MET A 1 81 ? -1.527 -0.816 8.400 1.00 89.19 81 MET A CA 1
ATOM 665 C C . MET A 1 81 ? -1.857 0.679 8.519 1.00 89.19 81 MET A C 1
ATOM 667 O O . MET A 1 81 ? -2.477 1.104 9.496 1.00 89.19 81 MET A O 1
ATOM 671 N N . TRP A 1 82 ? -1.533 1.476 7.496 1.00 86.62 82 TRP A N 1
ATOM 672 C CA . TRP A 1 82 ? -1.835 2.910 7.481 1.00 86.62 82 TRP A CA 1
ATOM 673 C C . TRP A 1 82 ? -3.333 3.206 7.536 1.00 86.62 82 TRP A C 1
ATOM 675 O O . TRP A 1 82 ? -3.751 4.147 8.212 1.00 86.62 82 TRP A O 1
ATOM 685 N N . LYS A 1 83 ? -4.168 2.385 6.889 1.00 85.06 83 LYS A N 1
ATOM 686 C CA . LYS A 1 83 ? -5.630 2.484 7.004 1.00 85.06 83 LYS A CA 1
ATOM 687 C C . LYS A 1 83 ? -6.087 2.319 8.457 1.00 85.06 83 LYS A C 1
ATOM 689 O O . LYS A 1 83 ? -6.876 3.131 8.938 1.00 85.06 83 LYS A O 1
ATOM 694 N N . THR A 1 84 ? -5.557 1.320 9.160 1.00 87.94 84 THR A N 1
ATOM 695 C CA . THR A 1 84 ? -5.858 1.052 10.575 1.00 87.94 84 THR A CA 1
ATOM 696 C C . THR A 1 84 ? -5.398 2.198 11.484 1.00 87.94 84 THR A C 1
ATOM 698 O O . THR A 1 84 ? -6.153 2.648 12.348 1.00 87.94 84 THR A O 1
ATOM 701 N N . ILE A 1 85 ? -4.198 2.741 11.255 1.00 86.19 85 ILE A N 1
ATOM 702 C CA . ILE A 1 85 ? -3.663 3.890 12.008 1.00 86.19 85 ILE A CA 1
ATOM 703 C C . ILE A 1 85 ? -4.514 5.148 11.788 1.00 86.19 85 ILE A C 1
ATOM 705 O O . ILE A 1 85 ? -4.838 5.859 12.743 1.00 86.19 85 ILE A O 1
ATOM 709 N N . ASN A 1 86 ? -4.914 5.425 10.546 1.00 84.38 86 ASN A N 1
ATOM 710 C CA . ASN A 1 86 ? -5.754 6.580 10.227 1.00 84.38 86 ASN A CA 1
ATOM 711 C C . ASN A 1 86 ? -7.137 6.474 10.885 1.00 84.38 86 ASN A C 1
ATOM 713 O O . ASN A 1 86 ? -7.639 7.468 11.410 1.00 84.38 86 ASN A O 1
ATOM 717 N N . GLN A 1 87 ? -7.718 5.269 10.939 1.00 83.25 87 GLN A N 1
ATOM 718 C CA . GLN A 1 87 ? -8.953 5.008 11.689 1.00 83.25 87 GLN A CA 1
ATOM 719 C C . GLN A 1 87 ? -8.776 5.249 13.194 1.00 83.25 87 GLN A C 1
ATOM 721 O O . GLN A 1 87 ? -9.624 5.884 13.819 1.00 83.25 87 GLN A O 1
ATOM 726 N N . LEU A 1 88 ? -7.667 4.786 13.781 1.00 83.75 88 LEU A N 1
ATOM 727 C CA . LEU A 1 88 ? -7.373 4.976 15.204 1.00 83.75 88 LEU A CA 1
ATOM 728 C C . LEU A 1 88 ? -7.199 6.457 15.572 1.00 83.75 88 LEU A C 1
ATOM 730 O O . LEU A 1 88 ? -7.710 6.905 16.599 1.00 83.75 88 LEU A O 1
ATOM 734 N N . THR A 1 89 ? -6.468 7.200 14.744 1.00 83.94 89 THR A N 1
ATOM 735 C CA . THR A 1 89 ? -6.116 8.611 14.978 1.00 83.94 89 THR A CA 1
ATOM 736 C C . THR A 1 89 ? -7.188 9.588 14.499 1.00 83.94 89 THR A C 1
ATOM 738 O O . THR A 1 89 ? -7.063 10.789 14.728 1.00 83.94 89 THR A O 1
ATOM 741 N N . ASN A 1 90 ? -8.237 9.093 13.829 1.00 76.12 90 ASN A N 1
ATOM 742 C CA . ASN A 1 90 ? -9.231 9.903 13.124 1.00 76.12 90 ASN A CA 1
ATOM 743 C C . ASN A 1 90 ? -8.585 10.926 12.163 1.00 76.12 90 ASN A C 1
ATOM 745 O O . ASN A 1 90 ? -9.141 11.995 11.892 1.00 76.12 90 ASN A O 1
ATOM 749 N N . LYS A 1 91 ? -7.384 10.614 11.651 1.00 71.12 91 LYS A N 1
ATOM 750 C CA . LYS A 1 91 ? -6.736 11.411 10.612 1.00 71.12 91 LYS A CA 1
ATOM 751 C C . LYS A 1 91 ? -7.483 11.159 9.313 1.00 71.12 91 LYS A C 1
ATOM 753 O O . LYS A 1 91 ? -7.306 10.135 8.656 1.00 71.12 91 LYS A O 1
ATOM 758 N N . LYS A 1 92 ? -8.310 12.125 8.919 1.00 68.25 92 LYS A N 1
ATOM 759 C CA . LYS A 1 92 ? -8.762 12.219 7.532 1.00 68.25 92 LYS A CA 1
ATOM 760 C C . LYS A 1 92 ? -7.532 12.488 6.670 1.00 68.25 92 LYS A C 1
ATOM 762 O O . LYS A 1 92 ? -6.721 13.345 7.026 1.00 68.25 92 LYS A O 1
ATOM 767 N N . SER A 1 93 ? -7.383 11.745 5.573 1.00 65.44 93 SER A N 1
ATOM 768 C CA . SER A 1 93 ? -6.366 12.052 4.568 1.00 65.44 93 SER A CA 1
ATOM 769 C C . SER A 1 93 ? -6.591 13.496 4.128 1.00 65.44 93 SER A C 1
ATOM 771 O O . SER A 1 93 ? -7.634 13.825 3.566 1.00 65.44 93 SER A O 1
ATOM 773 N N . LYS A 1 94 ? -5.663 14.380 4.494 1.00 67.12 94 LYS A N 1
ATOM 774 C CA . LYS A 1 94 ? -5.609 15.717 3.926 1.00 67.12 94 LYS A CA 1
ATOM 775 C C . LYS A 1 94 ? -4.823 15.560 2.638 1.00 67.12 94 LYS A C 1
ATOM 777 O O . LYS A 1 94 ? -3.683 15.104 2.681 1.00 67.12 94 LYS A O 1
ATOM 782 N N . THR A 1 95 ? -5.429 15.899 1.508 1.00 66.19 95 THR A N 1
ATOM 783 C CA . THR A 1 95 ? -4.662 16.113 0.286 1.00 66.19 95 THR A CA 1
ATOM 784 C C . THR A 1 95 ? -3.756 17.305 0.556 1.00 66.19 95 THR A C 1
ATOM 786 O O . THR A 1 95 ? -4.230 18.437 0.639 1.00 66.19 95 THR A O 1
ATOM 789 N N . THR A 1 96 ? -2.472 17.047 0.783 1.00 69.69 96 THR A N 1
ATOM 790 C CA . THR A 1 96 ? -1.477 18.112 0.850 1.00 69.69 96 THR A CA 1
ATOM 791 C C . THR A 1 96 ? -1.335 18.657 -0.562 1.00 69.69 96 THR A C 1
ATOM 793 O O . THR A 1 96 ? -0.877 17.947 -1.453 1.00 69.69 96 THR A O 1
ATOM 796 N N . LYS A 1 97 ? -1.795 19.888 -0.779 1.00 77.62 97 LYS A N 1
ATOM 797 C CA . LYS A 1 97 ? -1.475 20.643 -1.987 1.00 77.62 97 LYS A CA 1
ATOM 798 C C . LYS A 1 97 ? -0.187 21.406 -1.718 1.00 77.62 97 LYS A C 1
ATOM 800 O O . LYS A 1 97 ? -0.074 22.060 -0.681 1.00 77.62 97 LYS A O 1
ATOM 805 N N . ILE A 1 98 ? 0.774 21.277 -2.623 1.00 83.00 98 ILE A N 1
ATOM 806 C CA . ILE A 1 98 ? 1.937 22.159 -2.649 1.00 83.00 98 ILE A CA 1
ATOM 807 C C . ILE A 1 98 ? 1.427 23.472 -3.235 1.00 83.00 98 ILE A C 1
ATOM 809 O O . ILE A 1 98 ? 0.986 23.499 -4.381 1.00 83.00 98 ILE A O 1
ATOM 813 N N . ASN A 1 99 ? 1.378 24.515 -2.410 1.00 86.25 99 ASN A N 1
ATOM 814 C CA . ASN A 1 99 ? 0.864 25.823 -2.822 1.00 86.25 99 ASN A CA 1
ATOM 815 C C . ASN A 1 99 ? 1.970 26.717 -3.393 1.00 86.25 99 ASN A C 1
ATOM 817 O O . ASN A 1 99 ? 1.674 27.655 -4.124 1.00 86.25 99 ASN A O 1
ATOM 821 N N . GLU A 1 100 ? 3.222 26.427 -3.045 1.00 91.88 100 GLU A N 1
ATOM 822 C CA . GLU A 1 100 ? 4.394 27.158 -3.502 1.00 91.88 100 GLU A CA 1
ATOM 823 C C . GLU A 1 100 ? 5.627 26.250 -3.505 1.00 91.88 100 GLU A C 1
ATOM 825 O O . GLU A 1 100 ? 5.733 25.326 -2.692 1.00 91.88 100 GLU A O 1
ATOM 830 N N . LEU A 1 101 ? 6.551 26.520 -4.422 1.00 93.12 101 LEU A N 1
ATOM 831 C CA . LEU A 1 101 ? 7.867 25.899 -4.513 1.00 93.12 101 LEU A CA 1
ATOM 832 C C . LEU A 1 101 ? 8.901 26.986 -4.807 1.00 93.12 101 LEU A C 1
ATOM 834 O O . LEU A 1 101 ? 8.613 27.927 -5.541 1.00 93.12 101 LEU A O 1
ATOM 838 N N . ILE A 1 102 ? 10.103 26.854 -4.252 1.00 92.81 102 ILE A N 1
ATOM 839 C CA . ILE A 1 102 ? 11.228 27.722 -4.604 1.00 92.81 102 ILE A CA 1
ATOM 840 C C . ILE A 1 102 ? 12.042 27.018 -5.687 1.00 92.81 102 ILE A C 1
ATOM 842 O O . ILE A 1 102 ? 12.598 25.951 -5.434 1.00 92.81 102 ILE A O 1
ATOM 846 N N . ILE A 1 103 ? 12.115 27.618 -6.871 1.00 87.56 103 ILE A N 1
ATOM 847 C CA . ILE A 1 103 ? 12.922 27.158 -8.005 1.00 87.56 103 ILE A CA 1
ATOM 848 C C . ILE A 1 103 ? 13.905 28.285 -8.318 1.00 87.56 103 ILE A C 1
ATOM 850 O O . ILE A 1 103 ? 13.481 29.424 -8.501 1.00 87.56 103 ILE A O 1
ATOM 854 N N . ASP A 1 104 ? 15.209 28.003 -8.317 1.00 85.19 104 ASP A N 1
ATOM 855 C CA . ASP A 1 104 ? 16.261 28.993 -8.604 1.00 85.19 104 ASP A CA 1
ATOM 856 C C . ASP A 1 104 ? 16.117 30.299 -7.790 1.00 85.19 104 ASP A C 1
ATOM 858 O O . ASP A 1 104 ? 16.207 31.407 -8.311 1.00 85.19 104 ASP A O 1
ATOM 862 N N . GLN A 1 105 ? 15.857 30.160 -6.482 1.00 88.62 105 GLN A N 1
ATOM 863 C CA . GLN A 1 105 ? 15.618 31.260 -5.525 1.00 88.62 105 GLN A CA 1
ATOM 864 C C . GLN A 1 105 ? 14.354 32.104 -5.786 1.00 88.62 105 GLN A C 1
ATOM 866 O O . GLN A 1 105 ? 14.105 33.076 -5.072 1.00 88.62 105 GLN A O 1
ATOM 871 N N . LYS A 1 106 ? 13.509 31.719 -6.746 1.00 90.62 106 LYS A N 1
ATOM 872 C CA . LYS A 1 106 ? 12.217 32.352 -7.018 1.00 90.62 106 LYS A CA 1
ATOM 873 C C . LYS A 1 106 ? 11.077 31.506 -6.460 1.00 90.62 106 LYS A C 1
ATOM 875 O O . LYS A 1 106 ? 11.027 30.298 -6.670 1.00 90.62 106 LYS A O 1
ATOM 880 N N . VAL A 1 107 ? 10.139 32.150 -5.768 1.00 93.31 107 VAL A N 1
ATOM 881 C CA . VAL A 1 107 ? 8.902 31.501 -5.316 1.00 93.31 107 VAL A CA 1
ATOM 882 C C . VAL A 1 107 ? 7.932 31.394 -6.491 1.00 93.31 107 VAL A C 1
ATOM 884 O O . VAL A 1 107 ? 7.580 32.401 -7.109 1.00 93.31 107 VAL A O 1
ATOM 887 N N . THR A 1 108 ? 7.470 30.180 -6.759 1.00 91.31 108 THR A N 1
ATOM 888 C CA . THR A 1 108 ? 6.478 29.856 -7.780 1.00 91.31 108 THR A CA 1
ATOM 889 C C . THR A 1 108 ? 5.252 29.238 -7.122 1.00 91.31 108 THR A C 1
ATOM 891 O O . THR A 1 108 ? 5.363 28.292 -6.350 1.00 91.31 108 THR A O 1
ATOM 894 N N . THR A 1 109 ? 4.069 29.743 -7.471 1.00 93.38 109 THR A N 1
ATOM 895 C CA . THR A 1 109 ? 2.760 29.219 -7.036 1.00 93.38 109 THR A CA 1
ATOM 896 C C . THR A 1 109 ? 1.960 28.591 -8.183 1.00 93.38 109 THR A C 1
ATOM 898 O O . THR A 1 109 ? 0.886 28.031 -7.960 1.00 93.38 109 THR A O 1
ATOM 901 N N . ASN A 1 110 ? 2.472 28.677 -9.417 1.00 91.81 110 ASN A N 1
ATOM 902 C CA . ASN A 1 110 ? 1.865 28.088 -10.605 1.00 91.81 110 ASN A CA 1
ATOM 903 C C . ASN A 1 110 ? 2.024 26.551 -10.574 1.00 91.81 110 ASN A C 1
ATOM 905 O O . ASN A 1 110 ? 3.159 26.075 -10.547 1.00 91.81 110 ASN A O 1
ATOM 909 N N . PRO A 1 111 ? 0.930 25.765 -10.596 1.00 89.75 111 PRO A N 1
ATOM 910 C CA . PRO A 1 111 ? 0.991 24.305 -10.534 1.00 89.75 111 PRO A CA 1
ATOM 911 C C . PRO A 1 111 ? 1.834 23.643 -11.629 1.00 89.75 111 PRO A C 1
ATOM 913 O O . PRO A 1 111 ? 2.514 22.660 -11.336 1.00 89.75 111 PRO A O 1
ATOM 916 N N . ASP A 1 112 ? 1.809 24.170 -12.855 1.00 91.44 112 ASP A N 1
ATOM 917 C CA . ASP A 1 112 ? 2.547 23.587 -13.981 1.00 91.44 112 ASP A CA 1
ATOM 918 C C . ASP A 1 112 ? 4.050 23.842 -13.828 1.00 91.44 112 ASP A C 1
ATOM 920 O O . ASP A 1 112 ? 4.861 22.932 -13.973 1.00 91.44 112 ASP A O 1
ATOM 924 N N . GLU A 1 113 ? 4.425 25.056 -13.421 1.00 91.50 113 GLU A N 1
ATOM 925 C CA . GLU A 1 113 ? 5.819 25.394 -13.118 1.00 91.50 113 GLU A CA 1
ATOM 926 C C . GLU A 1 113 ? 6.345 24.625 -11.894 1.00 91.50 113 GLU A C 1
ATOM 928 O O . GLU A 1 113 ? 7.505 24.220 -11.877 1.00 91.50 113 GLU A O 1
ATOM 933 N N . ILE A 1 114 ? 5.504 24.379 -10.878 1.00 92.38 114 ILE A N 1
ATOM 934 C CA . ILE A 1 114 ? 5.853 23.517 -9.736 1.00 92.38 114 ILE A CA 1
ATOM 935 C C . ILE A 1 114 ? 6.129 22.090 -10.222 1.00 92.38 114 ILE A C 1
ATOM 937 O O . ILE A 1 114 ? 7.131 21.496 -9.826 1.00 92.38 114 ILE A O 1
ATOM 941 N N . ALA A 1 115 ? 5.251 21.534 -11.063 1.00 90.00 115 ALA A N 1
ATOM 942 C CA . ALA A 1 115 ? 5.411 20.185 -11.594 1.00 90.00 115 ALA A CA 1
ATOM 943 C C . ALA A 1 115 ? 6.694 20.057 -12.428 1.00 90.00 115 ALA A C 1
ATOM 945 O O . ALA A 1 115 ? 7.462 19.118 -12.217 1.00 90.00 115 ALA A O 1
ATOM 946 N N . GLU A 1 116 ? 6.958 21.028 -13.303 1.00 92.31 116 GLU A N 1
ATOM 947 C CA . GLU A 1 116 ? 8.166 21.062 -14.126 1.00 92.31 116 GLU A CA 1
ATOM 948 C C . GLU A 1 116 ? 9.430 21.222 -13.272 1.00 92.31 116 GLU A C 1
ATOM 950 O O . GLU A 1 116 ? 10.393 20.480 -13.441 1.00 92.31 116 GLU A O 1
ATOM 955 N N . GLY A 1 117 ? 9.414 22.120 -12.283 1.00 91.56 117 GLY A N 1
ATOM 956 C CA . GLY A 1 117 ? 10.530 22.302 -11.355 1.00 91.56 117 GLY A CA 1
ATOM 957 C C . GLY A 1 117 ? 10.855 21.039 -10.556 1.00 91.56 117 GLY A C 1
ATOM 958 O O . GLY A 1 117 ? 12.025 20.693 -10.396 1.00 91.56 117 GLY A O 1
ATOM 959 N N . MET A 1 118 ? 9.831 2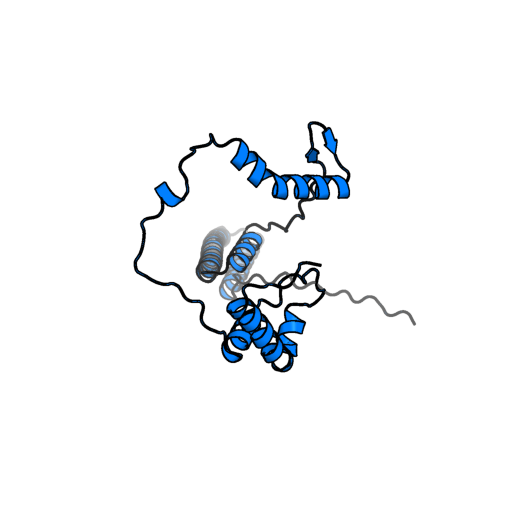0.312 -10.093 1.00 90.62 118 MET A N 1
ATOM 960 C CA . MET A 1 118 ? 10.023 19.014 -9.441 1.00 90.62 118 MET A CA 1
ATOM 961 C C . MET A 1 118 ? 10.587 17.975 -10.413 1.00 90.62 118 MET A C 1
ATOM 963 O O . MET A 1 118 ? 11.528 17.271 -10.056 1.00 90.62 118 MET A O 1
ATOM 967 N N . ASN A 1 119 ? 10.035 17.878 -11.626 1.00 91.88 119 ASN A N 1
ATOM 968 C CA . ASN A 1 119 ? 10.499 16.943 -12.651 1.00 91.88 119 ASN A CA 1
ATOM 969 C C . ASN A 1 119 ? 11.980 17.173 -12.978 1.00 91.88 119 ASN A C 1
ATOM 971 O O . ASN A 1 119 ? 12.785 16.250 -12.878 1.00 91.88 119 ASN A O 1
ATOM 975 N N . LYS A 1 120 ? 12.348 18.426 -13.263 1.00 92.19 120 LYS A N 1
ATOM 976 C CA . LYS A 1 120 ? 13.728 18.840 -13.514 1.00 92.19 120 LYS A CA 1
ATOM 977 C C . LYS A 1 120 ? 14.646 18.466 -12.352 1.00 92.19 120 LYS A C 1
ATOM 979 O O . LYS A 1 120 ? 15.647 17.795 -12.559 1.00 92.19 120 LYS A O 1
ATOM 984 N N . TYR A 1 121 ? 14.273 18.817 -11.119 1.00 90.81 121 TYR A N 1
ATOM 985 C CA . TYR A 1 121 ? 15.073 18.475 -9.942 1.00 90.81 121 TYR A CA 1
ATOM 986 C C . TYR A 1 121 ? 15.320 16.965 -9.824 1.00 90.81 121 TYR A C 1
ATOM 988 O O . TYR A 1 121 ? 16.458 16.548 -9.639 1.00 90.81 121 TYR A O 1
ATOM 996 N N . PHE A 1 122 ? 14.280 16.134 -9.933 1.00 91.88 122 PHE A N 1
ATOM 997 C CA . PHE A 1 122 ? 14.436 14.687 -9.756 1.00 91.88 122 PHE A CA 1
ATOM 998 C C . PHE A 1 122 ? 15.147 13.996 -10.924 1.00 91.88 122 PHE A C 1
ATOM 1000 O O . PHE A 1 122 ? 15.776 12.964 -10.691 1.00 91.88 122 PHE A O 1
ATOM 1007 N N . ASN A 1 123 ? 15.093 14.556 -12.135 1.00 91.44 123 ASN A N 1
ATOM 1008 C CA . ASN A 1 123 ? 15.884 14.073 -13.268 1.00 91.44 123 ASN A CA 1
ATOM 1009 C C . ASN A 1 123 ? 17.363 14.465 -13.135 1.00 91.44 123 ASN A C 1
ATOM 1011 O O . ASN A 1 123 ? 18.239 13.633 -13.365 1.00 91.44 123 ASN A O 1
ATOM 1015 N N . ASP A 1 124 ? 17.642 15.697 -12.704 1.00 90.88 124 ASP A N 1
ATOM 1016 C CA . ASP A 1 124 ? 18.993 16.267 -12.732 1.00 90.88 124 ASP A CA 1
ATOM 1017 C C . ASP A 1 124 ? 19.790 15.997 -11.445 1.00 90.88 124 ASP A C 1
ATOM 1019 O O . ASP A 1 124 ? 21.017 16.017 -11.453 1.00 90.88 124 ASP A O 1
ATOM 1023 N N . ILE A 1 125 ? 19.142 15.730 -10.304 1.00 89.62 125 ILE A N 1
ATOM 1024 C CA . ILE A 1 125 ? 19.863 15.603 -9.024 1.00 89.62 125 ILE A CA 1
ATOM 1025 C C . ILE A 1 125 ? 20.904 14.476 -9.043 1.00 89.62 125 ILE A C 1
ATOM 1027 O O . ILE A 1 125 ? 21.938 14.588 -8.392 1.00 89.62 125 ILE A O 1
ATOM 1031 N N . GLY A 1 126 ? 20.663 13.406 -9.806 1.00 87.88 126 GLY A N 1
ATOM 1032 C CA . GLY A 1 126 ? 21.615 12.307 -9.956 1.00 87.88 126 GLY A CA 1
ATOM 1033 C C . GLY A 1 126 ? 22.916 12.742 -10.632 1.00 87.88 126 GLY A C 1
ATOM 1034 O O . GLY A 1 126 ? 23.991 12.429 -10.124 1.00 87.88 126 GLY A O 1
ATOM 1035 N N . THR A 1 127 ? 22.824 13.495 -11.732 1.00 87.44 127 THR A N 1
ATOM 1036 C CA . THR A 1 127 ? 23.996 14.004 -12.462 1.00 87.44 127 THR A CA 1
ATOM 1037 C C . THR A 1 127 ? 24.715 15.071 -11.649 1.00 87.44 127 THR A C 1
ATOM 1039 O O . THR A 1 127 ? 25.919 14.970 -11.454 1.00 87.44 127 THR A O 1
ATOM 1042 N N . VAL A 1 128 ? 23.974 16.007 -11.048 1.00 87.44 128 VAL A N 1
ATOM 1043 C CA . VAL A 1 128 ? 24.539 17.036 -10.163 1.00 87.44 128 VAL A CA 1
ATOM 1044 C C . VAL A 1 128 ? 25.306 16.407 -9.001 1.00 87.44 128 VAL A C 1
ATOM 1046 O O . VAL A 1 128 ? 26.392 16.867 -8.656 1.00 87.44 128 VAL A O 1
ATOM 1049 N N . LEU A 1 129 ? 24.771 15.361 -8.367 1.00 88.25 129 LEU A N 1
ATOM 1050 C CA . LEU A 1 129 ? 25.484 14.666 -7.295 1.00 88.25 129 LEU A CA 1
ATOM 1051 C C . LEU A 1 129 ? 26.722 13.934 -7.819 1.00 88.25 129 LEU A C 1
ATOM 1053 O O . LEU A 1 129 ? 27.759 14.003 -7.166 1.00 88.25 129 LEU A O 1
ATOM 1057 N N . ALA A 1 130 ? 26.627 13.269 -8.973 1.00 84.69 130 ALA A N 1
ATOM 1058 C CA . ALA A 1 130 ? 27.754 12.574 -9.590 1.00 84.69 130 ALA A CA 1
ATOM 1059 C C . ALA A 1 130 ? 28.907 13.531 -9.931 1.00 84.69 130 ALA A C 1
ATOM 1061 O O . ALA A 1 130 ? 30.046 13.239 -9.581 1.00 84.69 130 ALA A O 1
ATOM 1062 N N . ASP A 1 131 ? 28.606 14.696 -10.507 1.00 84.69 131 ASP A N 1
ATOM 1063 C CA . ASP A 1 131 ? 29.596 15.718 -10.871 1.00 84.69 131 ASP A CA 1
ATOM 1064 C C . ASP A 1 131 ? 30.272 16.353 -9.642 1.00 84.69 131 ASP A C 1
ATOM 1066 O O . ASP A 1 131 ? 31.415 16.805 -9.709 1.00 84.69 131 ASP A O 1
ATOM 1070 N N . ASN A 1 132 ? 29.570 16.394 -8.503 1.00 84.12 132 ASN A N 1
ATOM 1071 C CA . ASN A 1 132 ? 30.091 16.926 -7.240 1.00 84.12 132 ASN A CA 1
ATOM 1072 C C . ASN A 1 132 ? 30.877 15.893 -6.414 1.00 84.12 132 ASN A C 1
ATOM 1074 O O . ASN A 1 132 ? 31.559 16.269 -5.455 1.00 84.12 132 ASN A O 1
ATOM 1078 N N . LEU A 1 133 ? 30.786 14.600 -6.737 1.00 81.69 133 LEU A N 1
ATOM 1079 C CA . LEU A 1 133 ? 31.655 13.589 -6.143 1.00 81.69 133 LEU A CA 1
ATOM 1080 C C . LEU A 1 133 ? 33.048 13.753 -6.760 1.00 81.69 133 LEU A C 1
ATOM 1082 O O . LEU A 1 133 ? 33.203 13.763 -7.975 1.00 81.69 133 LEU A O 1
ATOM 1086 N N . SER A 1 134 ? 34.085 13.899 -5.930 1.00 68.06 134 SER A N 1
ATOM 1087 C CA . SER A 1 134 ? 35.458 14.021 -6.427 1.00 68.06 134 SER A CA 1
ATOM 1088 C C . SER A 1 134 ? 35.794 12.809 -7.295 1.00 68.06 134 SER A C 1
ATOM 1090 O O . SER A 1 134 ? 35.732 11.687 -6.790 1.00 68.06 134 SER A O 1
ATOM 1092 N N . ASN A 1 135 ? 36.155 13.046 -8.560 1.00 64.25 135 ASN A N 1
ATOM 1093 C CA . ASN A 1 135 ? 36.579 12.038 -9.531 1.00 64.25 135 ASN A CA 1
ATOM 1094 C C . ASN A 1 135 ? 37.714 11.167 -8.973 1.00 64.25 135 ASN A C 1
ATOM 1096 O O . ASN A 1 135 ? 38.898 11.430 -9.188 1.00 64.25 135 ASN A O 1
ATOM 1100 N N . GLY A 1 136 ? 37.363 10.095 -8.266 1.00 62.22 136 GLY A N 1
ATOM 1101 C CA . GLY A 1 136 ? 38.243 8.955 -8.114 1.00 62.22 136 GLY A CA 1
ATOM 1102 C C . GLY A 1 136 ? 38.391 8.353 -9.501 1.00 62.22 136 GLY A C 1
ATOM 1103 O O . GLY A 1 136 ? 37.546 7.572 -9.913 1.00 62.22 136 GLY A O 1
ATOM 1104 N N . HIS A 1 137 ? 39.438 8.741 -10.230 1.00 63.31 137 HIS A N 1
ATOM 1105 C CA . HIS A 1 137 ? 39.789 8.256 -11.574 1.00 63.31 137 HIS A CA 1
ATOM 1106 C C . HIS A 1 137 ? 40.126 6.753 -11.634 1.00 63.31 137 HIS A C 1
ATOM 1108 O O . HIS A 1 137 ? 40.762 6.288 -12.577 1.00 63.31 137 HIS A O 1
ATOM 1114 N N . ASN A 1 138 ? 39.723 5.979 -10.633 1.00 69.69 138 ASN A N 1
ATOM 1115 C CA . ASN A 1 138 ? 39.852 4.541 -10.670 1.00 69.69 138 ASN A CA 1
ATOM 1116 C C . ASN A 1 138 ? 38.804 4.031 -11.654 1.00 69.69 138 ASN A C 1
ATOM 1118 O O . ASN A 1 138 ? 37.607 4.235 -11.437 1.00 69.69 138 ASN A O 1
ATOM 1122 N N . SER A 1 139 ? 39.240 3.379 -12.732 1.00 78.75 139 SER A N 1
ATOM 1123 C CA . SER A 1 139 ? 38.304 2.665 -13.591 1.00 78.75 139 SER A CA 1
ATOM 1124 C C . SER A 1 139 ? 37.469 1.690 -12.760 1.00 78.75 139 SER A C 1
ATOM 1126 O O . SER A 1 139 ? 37.927 1.202 -11.721 1.00 78.75 139 SER A O 1
ATOM 1128 N N . PHE A 1 140 ? 36.265 1.349 -13.226 1.00 76.94 140 PHE A N 1
ATOM 1129 C CA . PHE A 1 140 ? 35.443 0.339 -12.554 1.00 76.94 140 PHE A CA 1
ATOM 1130 C C . PHE A 1 140 ? 36.198 -0.996 -12.416 1.00 76.94 140 PHE A C 1
ATOM 1132 O O . PHE A 1 140 ? 35.993 -1.727 -11.452 1.00 76.94 140 PHE A O 1
ATOM 1139 N N . GLU A 1 141 ? 37.133 -1.265 -13.326 1.00 79.94 141 GLU A N 1
ATOM 1140 C CA . GLU A 1 141 ? 38.057 -2.395 -13.335 1.00 79.94 141 GLU A CA 1
ATOM 1141 C C . GLU A 1 141 ? 38.909 -2.484 -12.061 1.00 79.94 141 GLU A C 1
ATOM 1143 O O . GLU A 1 141 ? 39.266 -3.583 -11.653 1.00 79.94 141 GLU A O 1
ATOM 1148 N N . ALA A 1 142 ? 39.182 -1.371 -11.369 1.00 81.94 142 ALA A N 1
ATOM 1149 C CA . ALA A 1 142 ? 39.868 -1.388 -10.073 1.00 81.94 142 ALA A CA 1
ATOM 1150 C C . ALA A 1 142 ? 39.016 -2.009 -8.947 1.00 81.94 142 ALA A C 1
ATOM 1152 O O . ALA A 1 142 ? 39.541 -2.363 -7.892 1.00 81.94 142 ALA A O 1
ATOM 1153 N N . TYR A 1 143 ? 37.704 -2.134 -9.164 1.00 81.62 143 TYR A N 1
ATOM 1154 C CA . TYR A 1 143 ? 36.726 -2.666 -8.214 1.00 81.62 143 TYR A CA 1
ATOM 1155 C C . TYR A 1 143 ? 36.123 -4.006 -8.658 1.00 81.62 143 TYR A C 1
ATOM 1157 O O . TYR A 1 143 ? 35.347 -4.602 -7.908 1.00 81.62 143 TYR A O 1
ATOM 1165 N N . VAL A 1 144 ? 36.463 -4.488 -9.857 1.00 83.75 144 VAL A N 1
ATOM 1166 C CA . VAL A 1 144 ? 35.952 -5.743 -10.417 1.00 83.75 144 VAL A CA 1
ATOM 1167 C C . VAL A 1 144 ? 37.087 -6.755 -10.503 1.00 83.75 144 VAL A C 1
ATOM 1169 O O . VAL A 1 144 ? 38.062 -6.558 -11.220 1.00 83.75 144 VAL A O 1
ATOM 1172 N N . ASN A 1 145 ? 36.939 -7.878 -9.804 1.00 84.38 145 ASN A N 1
ATOM 1173 C CA . ASN A 1 145 ? 37.838 -9.012 -9.988 1.00 84.38 145 ASN A CA 1
ATOM 1174 C C . ASN A 1 145 ? 37.413 -9.795 -11.239 1.00 84.38 145 ASN A C 1
ATOM 1176 O O . ASN A 1 145 ? 36.223 -10.102 -11.367 1.00 84.38 145 ASN A O 1
ATOM 1180 N N . PRO A 1 146 ? 38.349 -10.164 -12.133 1.00 81.06 146 PRO A N 1
ATOM 1181 C CA . PRO A 1 146 ? 38.062 -11.093 -13.216 1.00 81.06 146 PRO A CA 1
ATOM 1182 C C . PRO A 1 146 ? 37.447 -12.382 -12.665 1.00 81.06 146 PRO A C 1
ATOM 1184 O O . PRO A 1 146 ? 37.906 -12.920 -11.656 1.00 81.06 146 PRO A O 1
ATOM 1187 N N . THR A 1 147 ? 36.403 -12.875 -13.323 1.00 81.44 147 THR A N 1
ATOM 1188 C CA . THR A 1 147 ? 35.766 -14.148 -12.988 1.00 81.44 147 THR A CA 1
ATOM 1189 C C . THR A 1 147 ? 35.811 -15.071 -14.195 1.00 81.44 147 THR A C 1
ATOM 1191 O O . THR A 1 147 ? 35.632 -14.628 -15.325 1.00 81.44 147 THR A O 1
ATOM 1194 N N . GLU A 1 148 ? 36.041 -16.360 -13.953 1.00 85.50 148 GLU A N 1
ATOM 1195 C CA . GLU A 1 148 ? 35.938 -17.398 -14.987 1.00 85.50 148 GLU A CA 1
ATOM 1196 C C . GLU A 1 148 ? 34.482 -17.815 -15.244 1.00 85.50 148 GLU A C 1
ATOM 1198 O O . GLU A 1 148 ? 34.207 -18.645 -16.107 1.00 85.50 148 GLU A O 1
ATOM 1203 N N . THR A 1 149 ? 33.530 -17.251 -14.494 1.00 85.19 149 THR A N 1
ATOM 1204 C CA . THR A 1 149 ? 32.110 -17.533 -14.696 1.00 85.19 149 THR A CA 1
ATOM 1205 C C . THR A 1 149 ? 31.572 -16.741 -15.880 1.00 85.19 149 THR A C 1
ATOM 1207 O O . THR A 1 149 ? 31.655 -15.514 -15.925 1.00 85.19 149 THR A O 1
ATOM 1210 N N . THR A 1 150 ? 31.001 -17.450 -16.850 1.00 84.31 150 THR A N 1
ATOM 1211 C CA . TH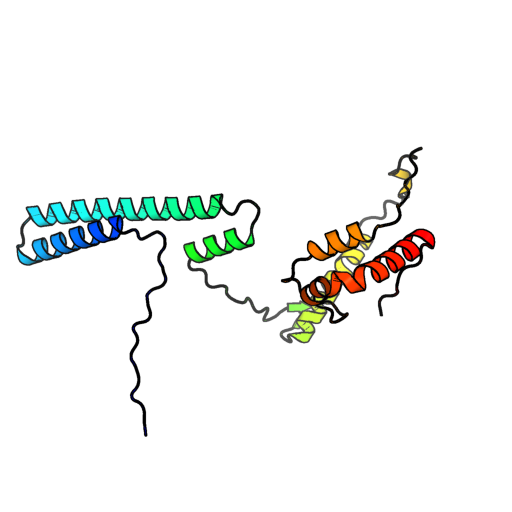R A 1 150 ? 30.252 -16.834 -17.941 1.00 84.31 150 THR A CA 1
ATOM 1212 C C . THR A 1 150 ? 28.812 -16.608 -17.501 1.00 84.31 150 THR A C 1
ATOM 1214 O O . THR A 1 150 ? 28.182 -17.460 -16.872 1.00 84.31 150 THR A O 1
ATOM 1217 N N . PHE A 1 151 ? 28.289 -15.427 -17.811 1.00 86.06 151 PHE A N 1
ATOM 1218 C CA . PHE A 1 151 ? 26.880 -15.109 -17.643 1.00 86.06 151 PHE A CA 1
ATOM 1219 C C . PHE A 1 151 ? 26.209 -15.150 -19.012 1.00 86.06 151 PHE A C 1
ATOM 1221 O O . PHE A 1 151 ? 26.609 -14.424 -19.920 1.00 86.06 151 PHE A O 1
ATOM 1228 N N . GLU A 1 152 ? 25.175 -15.975 -19.142 1.00 87.81 152 GLU A 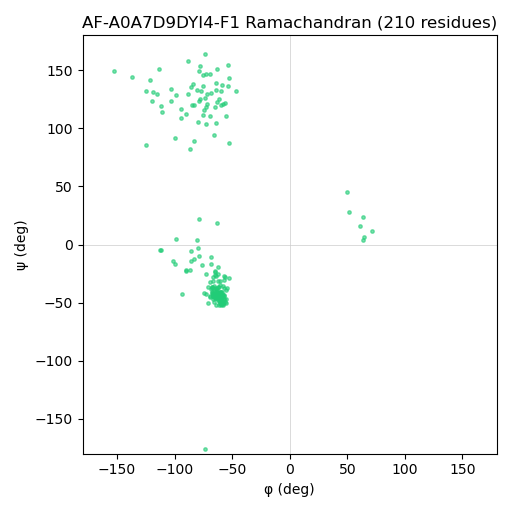N 1
ATOM 1229 C CA . GLU A 1 152 ? 24.357 -16.062 -20.347 1.00 87.81 152 GLU A CA 1
ATOM 1230 C C . GLU A 1 152 ? 22.892 -15.846 -19.987 1.00 87.81 152 GLU A C 1
ATOM 1232 O O . GLU A 1 152 ? 22.362 -16.451 -19.049 1.00 87.81 152 GLU A O 1
ATOM 1237 N N . ILE A 1 153 ? 22.227 -14.982 -20.752 1.00 89.69 153 ILE A N 1
ATOM 1238 C CA . ILE A 1 153 ? 20.789 -14.774 -20.631 1.00 89.69 153 ILE A CA 1
ATOM 1239 C C . ILE A 1 153 ? 20.101 -15.870 -21.438 1.00 89.69 153 ILE A C 1
ATOM 1241 O O . ILE A 1 153 ? 20.301 -15.981 -22.643 1.00 89.69 153 ILE A O 1
ATOM 1245 N N . GLN A 1 154 ? 19.291 -16.678 -20.763 1.00 92.75 154 GLN A N 1
ATOM 1246 C CA . GLN A 1 154 ? 18.512 -17.731 -21.404 1.00 92.75 154 GLN A CA 1
ATOM 1247 C C . GLN A 1 154 ? 17.266 -17.152 -22.078 1.00 92.75 154 GLN A C 1
ATOM 1249 O O . GLN A 1 154 ? 16.679 -16.179 -21.594 1.00 92.75 154 GLN A O 1
ATOM 1254 N N . ASN A 1 155 ? 16.832 -17.792 -23.164 1.00 94.50 155 ASN A N 1
ATOM 1255 C CA . ASN A 1 155 ? 15.591 -17.421 -23.832 1.00 94.50 155 ASN A CA 1
ATOM 1256 C C . ASN A 1 155 ? 14.387 -17.657 -22.918 1.00 94.50 155 ASN A C 1
ATOM 1258 O O . ASN A 1 155 ? 14.278 -18.667 -22.225 1.00 94.50 155 ASN A O 1
ATOM 1262 N N . ILE A 1 156 ? 13.465 -16.704 -22.958 1.00 96.75 156 ILE A N 1
ATOM 1263 C CA . ILE A 1 156 ? 12.266 -16.654 -22.136 1.00 96.75 156 ILE A CA 1
ATOM 1264 C C . ILE A 1 156 ? 11.178 -17.502 -22.798 1.00 96.75 156 ILE A C 1
ATOM 1266 O O . ILE A 1 156 ? 10.973 -17.450 -24.014 1.00 96.75 156 ILE A O 1
ATOM 1270 N N . SER A 1 157 ? 10.438 -18.266 -22.001 1.00 97.75 157 SER A N 1
ATOM 1271 C CA . SER A 1 157 ? 9.286 -19.040 -22.458 1.00 97.75 157 SER A CA 1
ATOM 1272 C C . SER A 1 157 ? 7.981 -18.235 -22.417 1.00 97.75 157 SER A C 1
ATOM 1274 O O . SER A 1 157 ? 7.803 -17.288 -21.647 1.00 97.75 157 SER A O 1
ATOM 1276 N N . VAL A 1 158 ? 6.994 -18.665 -23.207 1.00 98.12 158 VAL A N 1
ATOM 1277 C CA . VAL A 1 158 ? 5.637 -18.089 -23.166 1.00 98.12 158 VAL A CA 1
ATOM 1278 C C . VAL A 1 158 ? 5.001 -18.257 -21.782 1.00 98.12 158 VAL A C 1
ATOM 1280 O O . VAL A 1 158 ? 4.290 -17.371 -21.315 1.00 98.12 158 VAL A O 1
ATOM 1283 N N . VAL A 1 159 ? 5.276 -19.371 -21.095 1.00 97.94 159 VAL A N 1
ATOM 1284 C CA . VAL A 1 159 ? 4.738 -19.647 -19.753 1.00 97.94 159 VAL A CA 1
ATOM 1285 C C . VAL A 1 159 ? 5.265 -18.639 -18.732 1.00 97.94 159 VAL A C 1
ATOM 1287 O O . VAL A 1 159 ? 4.487 -18.140 -17.918 1.00 97.94 159 VAL A O 1
ATOM 1290 N N . GLU A 1 160 ? 6.548 -18.286 -18.804 1.00 97.19 160 GLU A N 1
ATOM 1291 C CA . GLU A 1 160 ? 7.140 -17.256 -17.945 1.00 97.19 160 GLU A CA 1
ATOM 1292 C C . GLU A 1 160 ? 6.513 -15.887 -18.203 1.00 97.19 160 GLU A C 1
ATOM 1294 O O . GLU A 1 160 ? 6.095 -15.226 -17.254 1.00 97.19 160 GLU A O 1
ATOM 1299 N N . VAL A 1 161 ? 6.332 -15.498 -19.470 1.00 97.69 161 VAL A N 1
ATOM 1300 C CA . VAL A 1 161 ? 5.660 -14.233 -19.818 1.00 97.69 161 VAL A CA 1
ATOM 1301 C C . VAL A 1 161 ? 4.227 -14.197 -19.282 1.00 97.69 161 VAL A C 1
ATOM 1303 O O . VAL A 1 161 ? 3.830 -13.214 -18.652 1.00 97.69 161 VAL A O 1
ATOM 1306 N N . LYS A 1 162 ? 3.451 -15.276 -19.461 1.00 97.88 162 LYS A N 1
ATOM 1307 C CA . LYS A 1 162 ? 2.087 -15.376 -18.912 1.00 97.88 162 LYS A CA 1
ATOM 1308 C C . LYS A 1 162 ? 2.084 -15.267 -17.386 1.00 97.88 162 LYS A C 1
ATOM 1310 O O . LYS A 1 162 ? 1.280 -14.518 -16.825 1.00 97.88 162 LYS A O 1
ATOM 1315 N N . SER A 1 163 ? 2.992 -15.980 -16.719 1.00 97.12 163 SER A N 1
ATOM 1316 C CA . SER A 1 163 ? 3.154 -15.940 -15.264 1.00 97.12 163 SER A CA 1
ATOM 1317 C C . SER A 1 163 ? 3.452 -14.519 -14.785 1.00 97.12 163 SER A C 1
ATOM 1319 O O . SER A 1 163 ? 2.751 -14.003 -13.912 1.00 97.12 163 SER A O 1
ATOM 1321 N N . GLU A 1 164 ? 4.408 -13.832 -15.404 1.00 96.44 164 GLU A N 1
ATOM 1322 C CA . GLU A 1 164 ? 4.785 -12.476 -15.008 1.00 96.44 164 GLU A CA 1
ATOM 1323 C C . GLU A 1 164 ? 3.667 -11.460 -15.265 1.00 96.44 164 GLU A C 1
ATOM 1325 O O . GLU A 1 164 ? 3.333 -10.678 -14.368 1.00 96.44 164 GLU A O 1
ATOM 1330 N N . ILE A 1 165 ? 2.977 -11.533 -16.410 1.00 95.75 165 ILE A N 1
ATOM 1331 C CA . ILE A 1 165 ? 1.801 -10.690 -16.677 1.00 95.75 165 ILE A CA 1
ATOM 1332 C C . ILE A 1 165 ? 0.707 -10.935 -15.627 1.00 95.75 165 ILE A C 1
ATOM 1334 O O . ILE A 1 165 ? 0.118 -9.985 -15.099 1.00 95.75 165 ILE A O 1
ATOM 1338 N N . SER A 1 166 ? 0.472 -12.190 -15.232 1.00 92.44 166 SER A N 1
ATOM 1339 C CA . SER A 1 166 ? -0.517 -12.533 -14.202 1.00 92.44 166 SER A CA 1
ATOM 1340 C C . SER A 1 166 ? -0.190 -11.932 -12.823 1.00 92.44 166 SER A C 1
ATOM 1342 O O . SER A 1 166 ? -1.100 -11.647 -12.034 1.00 92.44 166 SER A O 1
ATOM 1344 N N . ARG A 1 167 ? 1.085 -11.647 -12.534 1.00 94.12 167 ARG A N 1
ATOM 1345 C CA . ARG A 1 167 ? 1.543 -11.047 -11.269 1.00 94.12 167 ARG A CA 1
ATOM 1346 C C . ARG A 1 167 ? 1.411 -9.525 -11.238 1.00 94.12 167 ARG A C 1
ATOM 1348 O O . ARG A 1 167 ? 1.462 -8.931 -10.156 1.00 94.12 167 ARG A O 1
ATOM 1355 N N . ILE A 1 168 ? 1.166 -8.879 -12.379 1.00 92.81 168 ILE A N 1
ATOM 1356 C CA . ILE A 1 168 ? 1.027 -7.420 -12.459 1.00 92.81 168 ILE A CA 1
ATOM 1357 C C . ILE A 1 168 ? -0.136 -6.933 -11.579 1.00 92.81 168 ILE A C 1
ATOM 1359 O O . ILE A 1 168 ? -1.258 -7.440 -11.611 1.00 92.81 168 ILE A O 1
ATOM 1363 N N . LYS A 1 169 ? 0.086 -5.896 -10.771 1.00 91.75 169 LYS A N 1
ATOM 1364 C CA . LYS A 1 169 ? -0.994 -5.294 -9.975 1.00 91.75 169 LYS A CA 1
ATOM 1365 C C . LYS A 1 169 ? -1.899 -4.463 -10.887 1.00 91.75 169 LYS A C 1
ATOM 1367 O O . LYS A 1 169 ? -1.475 -3.431 -11.391 1.00 91.75 169 LYS A O 1
ATOM 1372 N N . THR A 1 170 ? -3.167 -4.854 -11.024 1.00 92.50 170 THR A N 1
ATOM 1373 C CA . THR A 1 170 ? -4.163 -4.136 -11.849 1.00 92.50 170 THR A CA 1
ATOM 1374 C C . THR A 1 170 ? -4.436 -2.709 -11.377 1.00 92.50 170 THR A C 1
ATOM 1376 O O . THR A 1 170 ? -4.928 -1.891 -12.141 1.00 92.50 170 THR A O 1
ATOM 1379 N N . SER A 1 171 ? -4.098 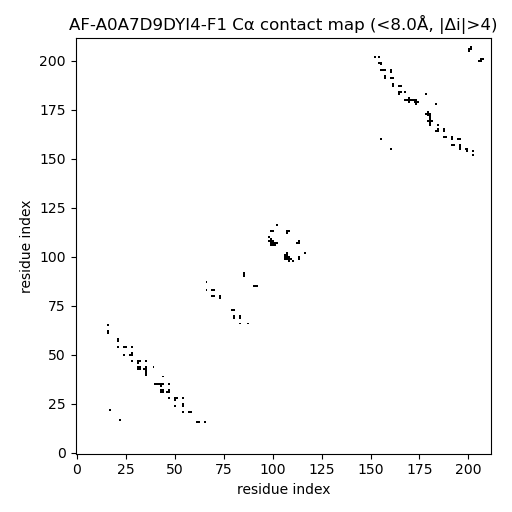-2.393 -10.124 1.00 88.25 171 SER A N 1
ATOM 1380 C CA . SER A 1 171 ? -4.231 -1.057 -9.538 1.00 88.25 171 SER A CA 1
ATOM 1381 C C . SER A 1 171 ? -3.093 -0.094 -9.900 1.00 88.25 171 SER A C 1
ATOM 1383 O O . SER A 1 171 ? -3.000 0.972 -9.294 1.00 88.25 171 SER A O 1
ATOM 1385 N N . LYS A 1 172 ? -2.148 -0.498 -10.754 1.00 88.31 172 LYS A N 1
ATOM 1386 C CA . LYS A 1 172 ? -1.048 0.363 -11.200 1.00 88.31 172 LYS A CA 1
ATOM 1387 C C . LYS A 1 172 ? -1.539 1.344 -12.266 1.00 88.31 172 LYS A C 1
ATOM 1389 O O . LYS A 1 172 ? -2.530 1.085 -12.943 1.00 88.31 172 LYS A O 1
ATOM 1394 N N . ALA A 1 173 ? -0.862 2.488 -12.354 1.00 87.06 173 ALA A N 1
ATOM 1395 C CA . ALA A 1 173 ? -1.165 3.501 -13.354 1.00 87.06 173 ALA A CA 1
ATOM 1396 C C . ALA A 1 173 ? -0.934 2.944 -14.766 1.00 87.06 173 ALA A C 1
ATOM 1398 O O . ALA A 1 173 ? -0.121 2.041 -14.958 1.00 87.06 173 ALA A O 1
ATOM 1399 N N . THR A 1 174 ? -1.683 3.476 -15.727 1.00 91.38 174 THR A N 1
ATOM 1400 C CA . THR A 1 174 ? -1.478 3.181 -17.148 1.00 91.38 174 THR A CA 1
ATOM 1401 C C . THR A 1 174 ? -0.250 3.946 -17.633 1.00 91.38 174 THR A C 1
ATOM 1403 O O . THR A 1 174 ? -0.081 5.104 -17.250 1.00 91.38 174 THR A O 1
ATOM 1406 N N . GLY A 1 175 ? 0.609 3.286 -18.412 1.00 85.00 175 GLY A N 1
ATOM 1407 C CA . GLY A 1 175 ? 1.815 3.893 -18.969 1.00 85.00 175 GLY A CA 1
ATOM 1408 C C . GLY A 1 175 ? 1.518 4.859 -20.118 1.00 85.00 175 GLY A C 1
ATOM 1409 O O . GLY A 1 175 ? 0.363 5.114 -20.469 1.00 85.00 175 GLY A O 1
ATOM 1410 N N . HIS A 1 176 ? 2.582 5.385 -20.725 1.00 83.12 176 HIS A N 1
ATOM 1411 C CA . HIS A 1 176 ? 2.495 6.273 -21.892 1.00 83.12 176 HIS A CA 1
ATOM 1412 C C . HIS A 1 176 ? 1.909 5.573 -23.133 1.00 83.12 176 HIS A C 1
ATOM 1414 O O . HIS A 1 176 ? 1.301 6.229 -23.976 1.00 83.12 176 HIS A O 1
ATOM 1420 N N . ASP A 1 177 ? 1.993 4.240 -23.179 1.00 84.94 177 ASP A N 1
ATOM 1421 C CA . ASP A 1 177 ? 1.392 3.363 -24.192 1.00 84.94 177 ASP A CA 1
ATOM 1422 C C . ASP A 1 177 ? -0.146 3.306 -24.148 1.00 84.94 177 ASP A C 1
ATOM 1424 O O . ASP A 1 177 ? -0.779 2.771 -25.058 1.00 84.94 177 ASP A O 1
ATOM 1428 N N . ARG A 1 178 ? -0.769 3.860 -23.098 1.00 89.62 178 ARG A N 1
ATOM 1429 C CA . ARG A 1 178 ? -2.218 3.814 -22.845 1.00 89.62 178 ARG A CA 1
ATOM 1430 C C . ARG A 1 178 ? -2.779 2.394 -22.676 1.00 89.62 178 ARG A C 1
ATOM 1432 O O . ARG A 1 178 ? -4.000 2.217 -22.683 1.00 89.62 178 ARG A O 1
ATOM 1439 N N . ILE A 1 179 ? -1.929 1.392 -22.443 1.00 90.69 179 ILE A N 1
ATOM 1440 C CA . ILE A 1 179 ? -2.337 0.008 -22.189 1.00 90.69 179 ILE A CA 1
ATOM 1441 C C . ILE A 1 179 ? -2.425 -0.201 -20.681 1.00 90.69 179 ILE A C 1
ATOM 1443 O O . ILE A 1 179 ? -1.435 -0.235 -19.951 1.00 90.69 179 ILE A O 1
ATOM 1447 N N . SER A 1 180 ? -3.650 -0.334 -20.170 1.00 94.62 180 SER A N 1
ATOM 1448 C CA . SER A 1 180 ? -3.820 -0.542 -18.732 1.00 94.62 180 SER A CA 1
ATOM 1449 C C . SER A 1 180 ? -3.310 -1.929 -18.302 1.00 94.62 180 SER A C 1
ATOM 1451 O O . SER A 1 180 ? -3.523 -2.913 -19.016 1.00 94.62 180 SER A O 1
ATOM 1453 N N . PRO A 1 181 ? -2.755 -2.069 -17.083 1.00 94.56 181 PRO A N 1
ATOM 1454 C CA . PRO A 1 181 ? -2.378 -3.365 -16.514 1.00 94.56 181 PRO A CA 1
ATOM 1455 C C . PRO A 1 181 ? -3.502 -4.409 -16.507 1.00 94.56 181 PRO A C 1
ATOM 1457 O O . PRO A 1 181 ? -3.251 -5.611 -16.535 1.00 94.56 181 PRO A O 1
ATOM 1460 N N . LYS A 1 182 ? -4.757 -3.950 -16.430 1.00 94.94 182 LYS A N 1
ATOM 1461 C CA . LYS A 1 182 ? -5.933 -4.813 -16.517 1.00 94.94 182 LYS A CA 1
ATOM 1462 C C . LYS A 1 182 ? -6.125 -5.344 -17.937 1.00 94.94 182 LYS A C 1
ATOM 1464 O O . LYS A 1 182 ? -6.228 -6.550 -18.106 1.00 94.94 182 LYS A O 1
ATOM 1469 N N . LEU A 1 183 ? -6.101 -4.461 -18.935 1.00 94.94 183 LEU A N 1
ATOM 1470 C CA . LEU A 1 183 ? -6.225 -4.845 -20.341 1.00 94.94 183 LEU A CA 1
ATOM 1471 C C . LEU A 1 183 ? -5.112 -5.813 -20.765 1.00 94.94 183 LEU A C 1
ATOM 1473 O O . LEU A 1 183 ? -5.380 -6.797 -21.450 1.00 94.94 183 LEU A O 1
ATOM 1477 N N . LEU A 1 184 ? -3.878 -5.571 -20.315 1.00 95.06 184 LEU A N 1
ATOM 1478 C CA . LEU A 1 184 ? -2.745 -6.458 -20.584 1.00 95.06 184 LEU A CA 1
ATOM 1479 C C . LEU A 1 184 ? -2.970 -7.871 -20.018 1.00 95.06 184 LEU A C 1
ATOM 1481 O O . LEU A 1 184 ? -2.686 -8.860 -20.684 1.00 95.06 184 LEU A O 1
ATOM 1485 N N . LYS A 1 185 ? -3.527 -7.975 -18.807 1.00 95.94 185 LYS A N 1
ATOM 1486 C CA . LYS A 1 185 ? -3.899 -9.268 -18.216 1.00 95.94 185 LYS A CA 1
ATOM 1487 C C . LYS A 1 185 ? -5.037 -9.950 -18.954 1.00 95.94 185 LYS A C 1
ATOM 1489 O O . LYS A 1 185 ? -4.960 -11.147 -19.198 1.00 95.94 185 LYS A O 1
ATOM 1494 N N . ASP A 1 186 ? -6.073 -9.197 -19.300 1.00 95.00 186 ASP A N 1
ATOM 1495 C CA . ASP A 1 186 ? -7.252 -9.735 -19.979 1.00 95.00 186 ASP A CA 1
ATOM 1496 C C . ASP A 1 186 ? -6.896 -10.252 -21.392 1.00 95.00 186 ASP A C 1
ATOM 1498 O O . ASP A 1 186 ? -7.535 -11.171 -21.895 1.00 95.00 186 ASP A O 1
ATOM 1502 N N . SER A 1 187 ? -5.841 -9.708 -22.011 1.00 95.25 187 SER A N 1
ATOM 1503 C CA . SER A 1 187 ? -5.342 -10.098 -23.340 1.00 95.25 187 SER A CA 1
ATOM 1504 C C . SER A 1 187 ? -4.147 -11.062 -23.320 1.00 95.25 187 SER A C 1
ATOM 1506 O O . SER A 1 187 ? -3.621 -11.394 -24.384 1.00 95.25 187 SER A O 1
ATOM 1508 N N . VAL A 1 188 ? -3.726 -11.546 -22.142 1.00 96.25 188 VAL A N 1
ATOM 1509 C CA . VAL A 1 188 ? -2.477 -12.312 -21.954 1.00 96.25 188 VAL A CA 1
ATOM 1510 C C . VAL A 1 188 ? -2.369 -13.538 -22.864 1.00 96.25 188 VAL A C 1
ATOM 1512 O O . VAL A 1 188 ? -1.297 -13.821 -23.390 1.00 96.25 188 VAL A O 1
ATOM 1515 N N . GLU A 1 189 ? -3.482 -14.232 -23.104 1.00 96.81 189 GLU A N 1
ATOM 1516 C CA . GLU A 1 189 ? -3.517 -15.425 -23.955 1.00 96.81 189 GLU A CA 1
ATOM 1517 C C . GLU A 1 189 ? -3.160 -15.128 -25.415 1.00 96.81 189 GLU A C 1
ATOM 1519 O O . GLU A 1 189 ? -2.628 -15.998 -26.096 1.00 96.81 189 GLU A O 1
ATOM 1524 N N . VAL A 1 190 ? -3.410 -13.900 -25.876 1.00 96.56 190 VAL A N 1
ATOM 1525 C CA . VAL A 1 190 ? -3.157 -13.464 -27.255 1.00 96.56 190 VAL A CA 1
ATOM 1526 C C . VAL A 1 190 ? -1.781 -12.812 -27.383 1.00 96.56 190 VAL A C 1
ATOM 1528 O O . VAL A 1 190 ? -1.061 -13.059 -28.346 1.00 96.56 190 VAL A O 1
ATOM 1531 N N . VAL A 1 191 ? -1.392 -11.970 -26.420 1.00 96.19 191 VAL A N 1
ATOM 1532 C CA . VAL A 1 191 ? -0.175 -11.147 -26.549 1.00 96.19 191 VAL A CA 1
ATOM 1533 C C . VAL A 1 191 ? 1.099 -11.847 -26.081 1.00 96.19 191 VAL A C 1
ATOM 1535 O O . VAL A 1 191 ? 2.185 -11.449 -26.501 1.00 96.19 191 VAL A O 1
ATOM 1538 N N . ALA A 1 192 ? 0.997 -12.878 -25.232 1.00 97.50 192 ALA A N 1
ATOM 1539 C CA . ALA A 1 192 ? 2.168 -13.492 -24.603 1.00 97.50 192 ALA A CA 1
ATOM 1540 C C . ALA A 1 192 ? 3.176 -14.034 -25.624 1.00 97.50 192 ALA A C 1
ATOM 1542 O O . ALA A 1 192 ? 4.365 -13.779 -25.481 1.00 97.50 192 ALA A O 1
ATOM 1543 N N . GLU A 1 193 ? 2.716 -14.708 -26.680 1.00 97.81 193 GLU A N 1
ATOM 1544 C CA . GLU A 1 193 ? 3.604 -15.266 -27.708 1.00 97.81 193 GLU A CA 1
ATOM 1545 C C . GLU A 1 193 ? 4.364 -14.175 -28.476 1.00 97.81 193 GLU A C 1
ATOM 1547 O O . GLU A 1 193 ? 5.572 -14.277 -28.698 1.00 97.81 193 GLU A O 1
ATOM 1552 N N . SER A 1 194 ? 3.680 -13.080 -28.819 1.00 97.12 194 SER A N 1
ATOM 1553 C CA . SER A 1 194 ? 4.312 -11.938 -29.488 1.00 97.12 194 SER A CA 1
ATOM 1554 C C . SER A 1 194 ? 5.361 -11.273 -28.595 1.00 97.12 194 SER A C 1
ATOM 1556 O O . SER A 1 194 ? 6.462 -10.982 -29.058 1.00 97.12 194 SER A O 1
ATOM 1558 N N . LEU A 1 195 ? 5.051 -11.080 -27.309 1.00 96.00 195 LEU A N 1
ATOM 1559 C CA . LEU A 1 195 ? 5.985 -10.510 -26.336 1.00 96.00 195 LEU A CA 1
ATOM 1560 C C . LEU A 1 195 ? 7.204 -11.412 -26.120 1.00 96.00 195 LEU A C 1
ATOM 1562 O O . LEU A 1 195 ? 8.327 -10.920 -26.156 1.00 96.00 195 LEU A O 1
ATOM 1566 N N . THR A 1 196 ? 7.006 -12.727 -25.986 1.00 97.88 196 THR A N 1
ATOM 1567 C CA . THR A 1 196 ? 8.102 -13.703 -25.901 1.00 97.88 196 THR A CA 1
ATOM 1568 C C . THR A 1 196 ? 9.041 -13.596 -27.100 1.00 97.88 196 THR A C 1
ATOM 1570 O O . THR A 1 196 ? 10.256 -13.510 -26.929 1.00 97.88 196 THR A O 1
ATOM 1573 N N . ASN A 1 197 ? 8.490 -13.532 -28.314 1.00 96.88 197 ASN A N 1
ATOM 1574 C CA . ASN A 1 197 ? 9.286 -13.393 -29.530 1.00 96.88 197 ASN A CA 1
ATOM 1575 C C . ASN A 1 197 ? 10.071 -12.075 -29.576 1.00 96.88 197 ASN A C 1
ATOM 1577 O O . ASN A 1 197 ? 11.203 -12.060 -30.056 1.00 96.88 197 ASN A O 1
ATOM 1581 N N . ILE A 1 198 ? 9.488 -10.973 -29.096 1.00 95.44 198 ILE A N 1
ATOM 1582 C CA . ILE A 1 198 ? 10.178 -9.679 -29.007 1.00 95.44 198 ILE A CA 1
ATOM 1583 C C . ILE A 1 198 ? 11.333 -9.765 -28.007 1.00 95.44 198 ILE A C 1
ATOM 1585 O O . ILE A 1 198 ? 12.455 -9.408 -28.359 1.00 95.44 198 ILE A O 1
ATOM 1589 N N . PHE A 1 199 ? 11.091 -10.286 -26.801 1.00 96.00 199 PHE A N 1
ATOM 1590 C CA . PHE A 1 199 ? 12.122 -10.375 -25.766 1.00 96.00 199 PHE A CA 1
ATOM 1591 C C . PHE A 1 199 ? 13.291 -11.266 -26.187 1.00 96.00 199 PHE A C 1
ATOM 1593 O O . PHE A 1 199 ? 14.440 -10.850 -26.064 1.00 96.00 199 PHE A O 1
ATOM 1600 N N . ASN A 1 200 ? 13.014 -12.438 -26.763 1.00 96.69 200 ASN A N 1
ATOM 1601 C CA . ASN A 1 200 ? 14.068 -13.344 -27.222 1.00 96.69 200 ASN A CA 1
ATOM 1602 C C . ASN A 1 200 ? 14.862 -12.745 -28.386 1.00 96.69 200 ASN A C 1
ATOM 1604 O O . ASN A 1 200 ? 16.083 -12.814 -28.384 1.00 96.69 200 ASN A O 1
ATOM 1608 N N . LYS A 1 201 ? 14.212 -12.036 -29.323 1.00 95.06 201 LYS A N 1
ATOM 1609 C CA . LYS A 1 201 ? 14.940 -11.291 -30.365 1.00 95.06 201 LYS A CA 1
ATOM 1610 C C . LYS A 1 201 ? 15.852 -10.211 -29.785 1.00 95.06 201 LYS A C 1
ATOM 1612 O O . LYS A 1 201 ? 16.919 -9.980 -30.350 1.00 95.06 201 LYS A O 1
ATOM 1617 N N . SER A 1 202 ? 15.442 -9.542 -28.708 1.00 95.38 202 SER A N 1
ATOM 1618 C CA . SER A 1 202 ? 16.289 -8.561 -28.026 1.00 95.38 202 SER A CA 1
ATOM 1619 C C . SER A 1 202 ? 17.477 -9.206 -27.320 1.00 95.38 202 SER A C 1
ATOM 1621 O O . SER A 1 202 ? 18.571 -8.656 -27.394 1.00 95.38 202 SER A O 1
ATOM 1623 N N . ILE A 1 203 ? 17.288 -10.378 -26.707 1.00 94.38 203 ILE A N 1
ATOM 1624 C CA . ILE A 1 203 ? 18.371 -11.168 -26.101 1.00 94.38 203 ILE A CA 1
ATOM 1625 C C . ILE A 1 203 ? 19.363 -11.623 -27.179 1.00 94.38 203 ILE A C 1
ATOM 1627 O O . ILE A 1 203 ? 20.548 -11.323 -27.080 1.00 94.38 203 ILE A O 1
ATOM 1631 N N . ASP A 1 204 ? 18.870 -12.254 -28.247 1.00 93.94 204 ASP A N 1
ATOM 1632 C CA . ASP A 1 204 ? 19.700 -12.841 -29.305 1.00 93.94 204 ASP A CA 1
ATOM 1633 C C . ASP A 1 204 ? 20.492 -11.786 -30.094 1.00 93.94 204 ASP A C 1
ATOM 1635 O O . ASP A 1 204 ? 21.616 -12.035 -30.530 1.00 93.94 204 ASP A O 1
ATOM 1639 N N . LYS A 1 205 ? 19.891 -10.612 -30.339 1.00 94.19 205 LYS A N 1
ATOM 1640 C CA . LYS A 1 205 ? 20.481 -9.568 -31.197 1.00 94.19 205 LYS A CA 1
ATOM 1641 C C . LYS A 1 205 ? 21.132 -8.425 -30.430 1.00 94.19 205 LYS A C 1
ATOM 1643 O O . LYS A 1 205 ? 21.799 -7.606 -31.055 1.00 94.19 205 LYS A O 1
ATOM 1648 N N . GLY A 1 206 ? 20.883 -8.307 -29.127 1.00 91.06 206 GLY A N 1
ATOM 1649 C CA . GLY A 1 206 ? 21.286 -7.142 -28.337 1.00 91.06 206 GLY A CA 1
ATOM 1650 C C . GLY A 1 206 ? 20.617 -5.830 -28.775 1.00 91.06 206 GLY A C 1
ATOM 1651 O O . GLY A 1 206 ? 21.171 -4.760 -28.541 1.00 91.06 206 GLY A O 1
ATOM 1652 N N . VAL A 1 207 ? 19.452 -5.890 -29.436 1.00 91.81 207 VAL A N 1
ATOM 1653 C CA . VAL A 1 207 ? 18.717 -4.713 -29.939 1.00 91.81 207 VAL A CA 1
ATOM 1654 C C . VAL A 1 207 ? 17.376 -4.587 -29.222 1.00 91.81 207 VAL A C 1
ATOM 1656 O O . VAL A 1 207 ? 16.590 -5.536 -29.189 1.00 91.81 207 VAL A O 1
ATOM 1659 N N . PHE A 1 208 ? 17.085 -3.400 -28.693 1.00 90.62 208 PHE A N 1
ATOM 1660 C CA . PHE A 1 208 ? 15.893 -3.131 -27.887 1.00 90.62 208 PHE A CA 1
ATOM 1661 C C . PHE A 1 208 ? 14.938 -2.156 -28.594 1.00 90.62 208 PHE A C 1
ATOM 1663 O O . PHE A 1 208 ? 15.400 -1.341 -29.396 1.00 90.62 208 PHE A O 1
ATOM 1670 N N . PRO A 1 209 ? 13.616 -2.240 -28.337 1.00 83.75 209 PRO A N 1
ATOM 1671 C CA . PRO A 1 209 ? 12.651 -1.277 -28.862 1.00 83.75 209 PRO A CA 1
ATOM 1672 C C . PRO A 1 209 ? 12.975 0.146 -28.400 1.00 83.75 209 PRO A C 1
ATOM 1674 O O . PRO A 1 209 ? 13.293 0.353 -27.229 1.00 83.75 209 PRO A O 1
ATOM 1677 N N . ASP A 1 210 ? 12.862 1.108 -29.313 1.00 82.31 210 ASP A N 1
ATOM 1678 C CA . ASP A 1 210 ? 13.098 2.520 -29.014 1.00 82.31 210 ASP A CA 1
ATOM 1679 C C . ASP A 1 210 ? 11.925 3.122 -28.224 1.00 82.31 210 ASP A C 1
ATOM 1681 O O . ASP A 1 210 ? 10.761 2.753 -28.424 1.00 82.31 210 ASP A O 1
ATOM 1685 N N . THR A 1 211 ? 12.223 4.052 -27.321 1.00 60.38 211 THR A N 1
ATOM 1686 C CA . THR A 1 211 ? 11.211 4.773 -26.545 1.00 60.38 211 THR A CA 1
ATOM 1687 C C . THR A 1 211 ? 10.686 5.933 -27.381 1.00 60.38 211 THR A C 1
ATOM 1689 O O . THR A 1 211 ? 11.248 7.026 -27.350 1.00 60.38 211 THR A O 1
ATOM 1692 N N . SER A 1 212 ? 9.640 5.674 -28.171 1.00 48.66 212 SER A N 1
ATOM 1693 C CA . SER A 1 212 ? 8.858 6.726 -28.844 1.00 48.66 212 SER A CA 1
ATOM 1694 C C . SER A 1 212 ? 8.059 7.576 -27.859 1.00 48.66 212 SER A C 1
ATOM 1696 O O . SER A 1 212 ? 7.613 7.023 -26.826 1.00 48.66 212 SER A O 1
#

Radius of gyration: 31.85 Å; Cα contacts (8 Å, |Δi|>4): 100; chains: 1; bounding box: 87×52×79 Å

Sequence (212 aa):
MHAPPVIRRVRCEHVPWLTSQIKTKMYHRDFLKKKAIKTGSTHFHNAYKKARNNLSKLVKDTKANYYNNAINQCNKDPKSMWKTINQLTNKKSKTTKINELIIDQKVTTNPDEIAEGMNKYFNDIGTVLADNLSNGHNSFEAYVNPTETTFEIQNISVVEVKSEISRIKTSKATGHDRISPKLLKDSVEVVAESLTNIFNKSIDKGVFPDTS

pLDDT: mean 87.51, std 10.29, range [48.66, 98.12]

Mean predicted aligned error: 13.43 Å

Secondary structure (DSSP, 8-state):
--PPP--PPPPPPP-TT--HHHHHHHHHHHHHHHHHHHH--HHHHHHHHHHHHHHHHHHHHHHHHHHHHHHHHTTT-HHHHHHHHHHHHT----------EEETTEEE--HHHHHHHHHHHHHHHHHHHHHHS------GGGT----SPPP-PPPPPHHHHHHHHHHS-TTSPP-TT---HHHHHHTHHHHHHHHHHHHHHHHHH-------

Nearest PDB structures (foldseek):
  8euy-assembly1_h  TM=5.683E-01  e=1.512E+00  Schizosaccharomyces pombe
  8eup-assembly1_h  TM=5.399E-01  e=1.512E+00  Schizosaccharomyces pombe
  6nye-assembly1_B  TM=7.261E-01  e=6.007E+00  synthetic construct
  7qiz-assembly1_j  TM=4.955E-01  e=7.915E+00  Solanum lycopersicum

Foldseek 3Di:
DDDDDDDDDDDPDDPPLCDPVLVVLVVVLVVLVVVCVVPVDPVSVVVNVVSVVVSVVSSVVSVVVVLVVQCVVCVPPVPSNVVSVCVVVVPDDDPDDPQWDQAPNDIDRDPVVVVVSVVCCVVCVVVVVVVPPPPPVDDCVVVDDDDPDDDADDQDDLVNLLVVLVPDDQPDDQDPVNQGSVNCNVCSVPCSVVVSVQVRCCRVVVDHDDDD

Solvent-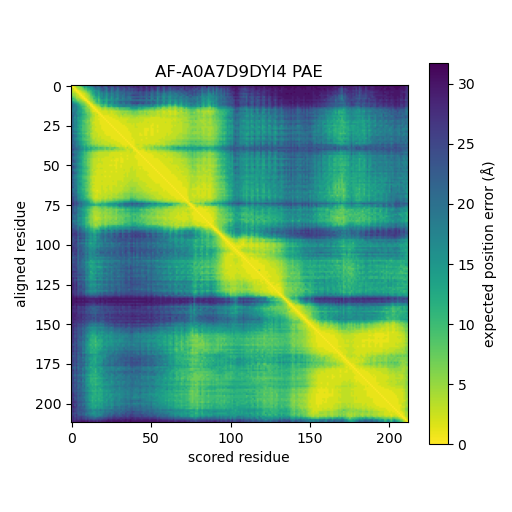accessible surface area (backbone atoms only — not comparable to full-atom values): 12986 Å² total; per-residue (Å²): 138,84,82,81,86,81,88,73,82,79,77,75,79,87,59,87,63,70,44,72,70,56,52,53,47,51,51,52,26,49,50,30,46,54,50,18,68,76,64,70,39,66,67,37,44,52,52,21,53,52,39,46,53,54,44,54,51,50,52,52,52,41,46,50,53,47,52,52,51,56,49,67,68,27,71,97,34,71,67,60,35,50,52,53,51,29,64,74,69,66,53,71,88,70,84,82,73,83,65,64,41,75,54,96,91,39,83,39,65,50,68,66,61,42,52,49,50,51,51,50,49,70,66,44,49,62,57,57,51,57,73,68,45,80,82,70,84,64,57,71,67,80,78,52,78,91,68,94,72,84,88,78,87,75,79,66,47,48,67,56,46,42,53,54,50,69,66,54,61,56,89,50,80,57,54,96,85,69,58,36,50,49,56,53,46,78,41,34,91,72,48,24,59,58,50,30,54,50,52,36,49,25,66,76,66,73,52,75,87,78,90,126

Organism: Paramuricea clavata (NCBI:txid317549)